Protein AF-A0A6V7UVY9-F1 (afdb_monomer_lite)

Secondary structure (DSSP, 8-state):
--HHHHHHHHHHHHHHHHHHHTT-B-GGGTSB-HHHHHHHHHHHHHHH--SSPPPHHHHHHHHHHHHHHS-TTS-B------HHHHHHHHT-TT-TTHHHHHHHHHHS--HHHHHHHHHHHTTGGG--S--HHHHHHHHHHS-S--BEE-SSS-EETTTT--HHHHHHHHHHHHHHHHHHHHHHHHHHHHHHHHHH--

Foldseek 3Di:
DPPVVVLLVVLLVVVQVLCVVLVQEDLVQLGDYSQLSSLLSLLLCVVVPDVDDDDSLVSLLSSLVDVLPDPQLDARDNDPDPVVVVVVQVPDPPDPCPVVVVVLVVQADDQVVQLVVQCVVLVLVVDPDDDPVSVVSNLFSHRGHQYWGDDRHIDRSSSSHGPVSVVSVSVSSVVSNVVSVVVVVVVVVVVVVVVVVD

InterPro domains:
  IPR007012 Poly(A) polymerase, central domain [PF04928] (8-100)

Organism: Meloidogyne enterolobii (NCBI:txid390850)

Radius of gyration: 21.04 Å; chains: 1; bounding box: 68×33×56 Å

pLDDT: mean 84.45, std 14.17, range [44.47, 98.38]

Sequence (198 aa):
MDENLDIFRTLLFVLKIWAKKHFIYSGQFGFFNGTNLAVLACKTILLNNTNKKLSIVHLLEQFFIKFTKWNWSNPILLEVIDDQQQLEQINNPLDKNQDFIKIKNSLDWDVNSDYNSRRQLFGLNYYTVYDENIRRLEEHAKLIWPIIAPGIPTQNAGFNINYSTSKILLGEMRNGEYFLIFVNIDEYFLDDYLNHSS

Structure (mmCIF, N/CA/C/O backbone):
data_AF-A0A6V7UVY9-F1
#
_entry.id   AF-A0A6V7UVY9-F1
#
loop_
_atom_site.group_PDB
_atom_site.id
_atom_site.type_symbol
_atom_site.label_atom_id
_atom_site.label_alt_id
_atom_site.label_comp_id
_atom_site.label_asym_id
_atom_site.label_entity_id
_atom_site.label_seq_id
_atom_site.pdbx_PDB_ins_code
_atom_site.Cartn_x
_atom_site.Cartn_y
_atom_site.Cartn_z
_atom_site.occupancy
_atom_site.B_iso_or_equiv
_atom_site.auth_seq_id
_atom_site.auth_comp_id
_atom_site.auth_asym_id
_atom_site.auth_atom_id
_atom_site.pdbx_PDB_model_num
ATOM 1 N N . MET A 1 1 ? -4.499 -8.957 26.138 1.00 51.06 1 MET A N 1
ATOM 2 C CA . MET A 1 1 ? -4.017 -8.951 24.740 1.00 51.06 1 MET A CA 1
ATOM 3 C C . MET A 1 1 ? -3.608 -7.509 24.458 1.00 51.06 1 MET A C 1
ATOM 5 O O . MET A 1 1 ? -4.214 -6.629 25.055 1.00 51.06 1 MET A O 1
ATOM 9 N N . ASP A 1 2 ? -2.510 -7.270 23.743 1.00 78.56 2 ASP A N 1
ATOM 10 C CA . ASP A 1 2 ? -1.958 -5.919 23.545 1.00 78.56 2 ASP A CA 1
ATOM 11 C C . ASP A 1 2 ? -2.950 -5.050 22.746 1.00 78.56 2 ASP A C 1
ATOM 13 O O . ASP A 1 2 ? -3.308 -5.412 21.624 1.00 78.56 2 ASP A O 1
ATOM 17 N N . GLU A 1 3 ? -3.426 -3.942 23.324 1.00 80.00 3 GLU A N 1
ATOM 18 C CA . GLU A 1 3 ? -4.478 -3.082 22.748 1.00 80.00 3 GLU A CA 1
ATOM 19 C C . GLU A 1 3 ? -4.106 -2.602 21.334 1.00 80.00 3 GLU A C 1
ATOM 21 O O . GLU A 1 3 ? -4.943 -2.588 20.430 1.00 80.00 3 GLU A O 1
ATOM 26 N N . ASN A 1 4 ? -2.822 -2.319 21.098 1.00 82.94 4 ASN A N 1
ATOM 27 C CA . ASN A 1 4 ? -2.317 -1.890 19.793 1.00 82.94 4 ASN A CA 1
ATOM 28 C C . ASN A 1 4 ? -2.393 -2.997 18.737 1.00 82.94 4 ASN A C 1
ATOM 30 O O . ASN A 1 4 ? -2.677 -2.738 17.563 1.00 82.94 4 ASN A O 1
ATOM 34 N N . LEU A 1 5 ? -2.165 -4.246 19.147 1.00 88.69 5 LEU A N 1
ATOM 35 C CA . LEU A 1 5 ? -2.254 -5.397 18.256 1.00 88.69 5 LEU A CA 1
ATOM 36 C C . LEU A 1 5 ? -3.704 -5.648 17.829 1.00 88.69 5 LEU A C 1
ATOM 38 O O . LEU A 1 5 ? -3.955 -5.984 16.669 1.00 88.69 5 LEU A O 1
ATOM 42 N N . ASP A 1 6 ? -4.655 -5.460 18.741 1.00 91.81 6 ASP A N 1
ATOM 43 C CA . ASP A 1 6 ? -6.079 -5.619 18.450 1.00 91.81 6 ASP A CA 1
ATOM 44 C C . ASP A 1 6 ? -6.602 -4.488 17.552 1.00 91.81 6 ASP A C 1
ATOM 46 O O . ASP A 1 6 ? -7.346 -4.754 16.601 1.00 91.81 6 ASP A O 1
ATOM 50 N N . ILE A 1 7 ? -6.128 -3.253 17.757 1.00 93.00 7 ILE A N 1
ATOM 51 C CA . ILE A 1 7 ? -6.380 -2.121 16.851 1.00 93.00 7 ILE A CA 1
ATOM 52 C C . ILE A 1 7 ? -5.855 -2.430 15.445 1.00 93.00 7 ILE A C 1
ATOM 54 O O . ILE A 1 7 ? -6.602 -2.317 14.470 1.00 93.00 7 ILE A O 1
ATOM 58 N N . PHE A 1 8 ? -4.602 -2.881 15.326 1.00 94.38 8 PHE A N 1
ATOM 59 C CA . PHE A 1 8 ? -4.012 -3.240 14.036 1.00 94.38 8 PHE A CA 1
ATOM 60 C C . PHE A 1 8 ? -4.792 -4.348 13.325 1.00 94.38 8 PHE A C 1
ATOM 62 O O . PHE A 1 8 ? -5.121 -4.217 12.144 1.00 94.38 8 PHE A O 1
ATOM 69 N N . ARG A 1 9 ? -5.125 -5.432 14.035 1.00 96.06 9 ARG A N 1
ATOM 70 C CA . ARG A 1 9 ? -5.896 -6.553 13.477 1.00 96.06 9 ARG A CA 1
ATOM 71 C C . ARG A 1 9 ? -7.262 -6.104 12.982 1.00 96.06 9 ARG A C 1
ATOM 73 O O . ARG A 1 9 ? -7.660 -6.496 11.885 1.00 96.06 9 ARG A O 1
ATOM 80 N N . THR A 1 10 ? -7.947 -5.276 13.764 1.00 96.56 10 THR A N 1
ATOM 81 C CA . THR A 1 10 ? -9.276 -4.766 13.422 1.00 96.56 10 THR A CA 1
ATOM 82 C C . THR A 1 10 ? -9.207 -3.847 12.206 1.00 96.56 10 THR A C 1
ATOM 84 O O . THR A 1 10 ? -9.940 -4.062 11.242 1.00 96.56 10 THR A O 1
ATOM 87 N N . LEU A 1 11 ? -8.269 -2.894 12.184 1.00 96.81 11 LEU A N 1
ATOM 88 C CA . LEU A 1 11 ? -8.058 -2.005 11.040 1.00 96.81 11 LEU A CA 1
ATOM 89 C C . LEU A 1 11 ? -7.734 -2.798 9.766 1.00 96.81 11 LEU A C 1
ATOM 91 O O . LEU A 1 11 ? -8.378 -2.613 8.733 1.00 96.81 11 LEU A O 1
ATOM 95 N N . LEU A 1 12 ? -6.782 -3.733 9.839 1.00 98.25 12 LEU A N 1
ATOM 96 C CA . LEU A 1 12 ? -6.400 -4.576 8.706 1.00 98.25 12 LEU A CA 1
ATOM 97 C C . LEU A 1 12 ? -7.570 -5.434 8.208 1.00 98.25 12 LEU A C 1
ATOM 99 O O . LEU A 1 12 ? -7.719 -5.642 7.002 1.00 98.25 12 LEU A O 1
ATOM 103 N N . PHE A 1 13 ? -8.395 -5.953 9.116 1.00 98.25 13 PHE A N 1
ATOM 104 C CA . PHE A 1 13 ? -9.579 -6.728 8.765 1.00 98.25 13 PHE A CA 1
ATOM 105 C C . PHE A 1 13 ? -10.607 -5.881 8.007 1.00 98.25 13 PHE A C 1
ATOM 107 O O . PHE A 1 13 ? -11.056 -6.297 6.936 1.00 98.25 13 PHE A O 1
ATOM 114 N N . VAL A 1 14 ? -10.918 -4.678 8.500 1.00 97.81 14 VAL A N 1
ATOM 115 C CA . VAL A 1 14 ? -11.854 -3.762 7.830 1.00 97.81 14 VAL A CA 1
ATOM 116 C C . VAL A 1 14 ? -11.328 -3.352 6.453 1.00 97.81 14 VAL A C 1
ATOM 118 O O . VAL A 1 14 ? -12.059 -3.460 5.469 1.00 97.81 14 VAL A O 1
ATOM 121 N N . LEU 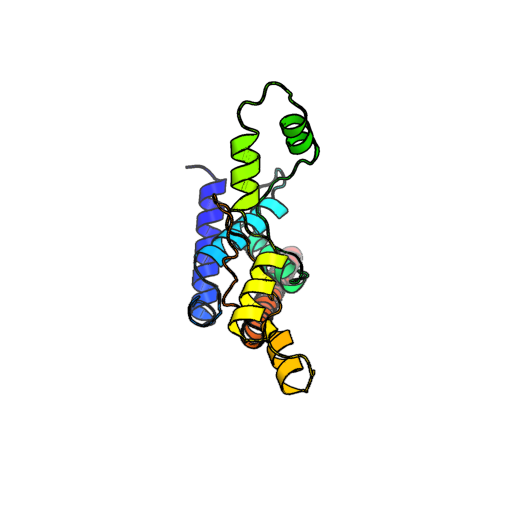A 1 15 ? -10.043 -2.997 6.340 1.00 98.38 15 LEU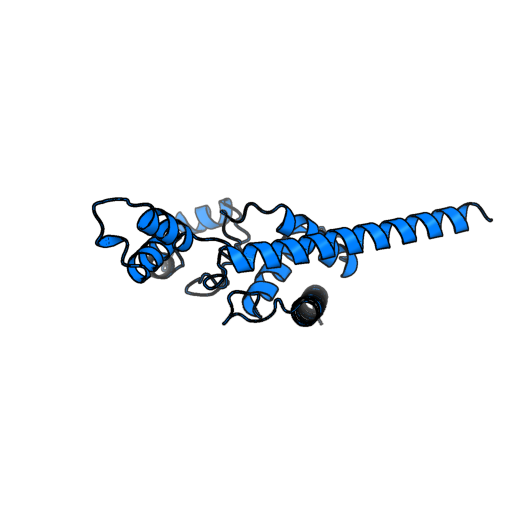 A N 1
ATOM 122 C CA . LEU A 1 15 ? -9.415 -2.665 5.055 1.00 98.38 15 LEU A CA 1
ATOM 123 C C . LEU A 1 15 ? -9.465 -3.834 4.061 1.00 98.38 15 LEU A C 1
ATOM 125 O O . LEU A 1 15 ? -9.708 -3.629 2.873 1.00 98.38 15 LEU A O 1
ATOM 129 N N . LYS A 1 16 ? -9.277 -5.076 4.524 1.00 98.38 16 LYS A N 1
ATOM 130 C CA . LYS A 1 16 ? -9.416 -6.270 3.673 1.00 98.38 16 LYS A CA 1
ATOM 131 C C . LYS A 1 16 ? -10.848 -6.464 3.182 1.00 98.38 16 LYS A C 1
ATOM 133 O O . LYS A 1 16 ? -11.032 -6.848 2.028 1.00 98.38 16 LYS A O 1
ATOM 138 N N . ILE A 1 17 ? -11.851 -6.239 4.034 1.00 98.25 17 ILE A N 1
ATOM 139 C CA . ILE A 1 17 ? -13.262 -6.314 3.630 1.00 98.25 17 ILE A CA 1
ATOM 140 C C . ILE A 1 17 ? -13.560 -5.245 2.584 1.00 98.25 17 ILE A C 1
ATOM 142 O O . ILE A 1 17 ? -14.079 -5.585 1.521 1.00 98.25 17 ILE A O 1
ATOM 146 N N . TRP A 1 18 ? -13.188 -3.994 2.860 1.00 97.81 18 TRP A N 1
ATOM 147 C CA . TRP A 1 18 ? -13.338 -2.878 1.931 1.00 97.81 18 TRP A CA 1
ATOM 148 C C . TRP A 1 18 ? -12.698 -3.205 0.576 1.00 97.81 18 TRP A C 1
ATOM 150 O O . TRP A 1 18 ? -13.392 -3.262 -0.436 1.00 97.81 18 TRP A O 1
ATOM 160 N N . ALA A 1 19 ? -11.417 -3.578 0.548 1.00 98.38 19 ALA A N 1
ATOM 161 C CA . ALA A 1 19 ? -10.723 -3.858 -0.706 1.00 98.38 19 ALA A CA 1
ATOM 162 C C . ALA A 1 19 ? -11.377 -4.999 -1.511 1.00 98.38 19 ALA A C 1
ATOM 164 O O . ALA A 1 19 ? -11.455 -4.936 -2.738 1.00 98.38 19 ALA A O 1
ATOM 165 N N . LYS A 1 20 ? -11.884 -6.040 -0.835 1.00 98.31 20 LYS A N 1
ATOM 166 C CA . LYS A 1 20 ? -12.609 -7.141 -1.490 1.00 98.31 20 LYS A CA 1
ATOM 167 C C . LYS A 1 20 ? -13.962 -6.702 -2.048 1.00 98.31 20 LYS A C 1
ATOM 169 O O . LYS A 1 20 ? -14.306 -7.103 -3.155 1.00 98.31 20 LYS A O 1
ATOM 174 N N . LYS A 1 21 ? -14.731 -5.906 -1.299 1.00 98.00 21 LYS A N 1
ATOM 175 C CA . LYS A 1 21 ? -16.056 -5.417 -1.719 1.00 98.00 21 LYS A CA 1
ATOM 176 C C . LYS A 1 21 ? -15.980 -4.437 -2.887 1.00 98.00 21 LYS A C 1
ATOM 178 O O . LYS A 1 21 ? -16.901 -4.402 -3.691 1.00 98.00 21 LYS A O 1
ATOM 183 N N . HIS A 1 22 ? -14.868 -3.720 -2.999 1.00 97.50 22 HIS A N 1
ATOM 184 C CA . HIS A 1 22 ? -14.590 -2.778 -4.078 1.00 97.50 22 HIS A CA 1
ATOM 185 C C . HIS A 1 22 ? -13.783 -3.405 -5.233 1.00 97.50 22 HIS A C 1
ATOM 187 O O . HIS A 1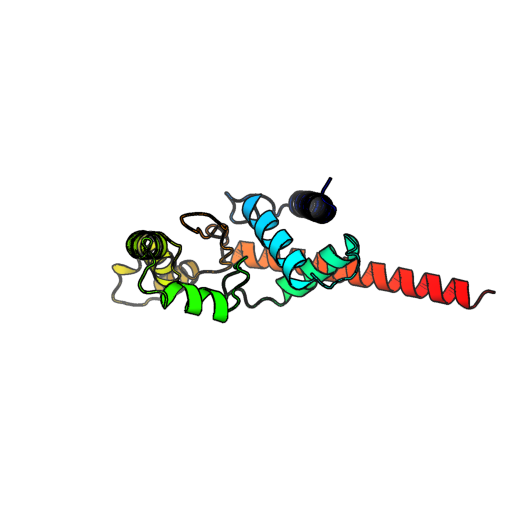 22 ? -13.317 -2.697 -6.115 1.00 97.50 22 HIS A O 1
ATOM 193 N N . PHE A 1 23 ? -13.600 -4.735 -5.244 1.00 97.88 23 PHE A N 1
ATOM 194 C CA . PHE A 1 23 ? -12.887 -5.477 -6.299 1.00 97.88 23 PHE A CA 1
ATOM 195 C C . PHE A 1 23 ? -11.430 -5.041 -6.545 1.00 97.88 23 PHE A C 1
ATOM 197 O O . PHE A 1 23 ? -10.854 -5.321 -7.593 1.00 97.88 23 PHE A O 1
ATOM 204 N N . ILE A 1 24 ? -10.793 -4.438 -5.542 1.00 98.31 24 ILE A N 1
ATOM 205 C CA . ILE A 1 24 ? -9.400 -3.969 -5.573 1.00 98.31 24 ILE A CA 1
ATOM 206 C C . ILE A 1 24 ? -8.489 -4.809 -4.661 1.00 98.31 24 ILE A C 1
ATOM 208 O O . ILE A 1 24 ? -7.508 -4.316 -4.101 1.00 98.31 24 ILE A O 1
ATOM 212 N N . TYR A 1 25 ? -8.804 -6.098 -4.499 1.00 98.19 25 TYR A N 1
ATOM 213 C CA . TYR A 1 25 ? -8.016 -7.051 -3.711 1.00 98.19 25 TYR A CA 1
ATOM 214 C C . TYR A 1 25 ? -7.561 -8.243 -4.566 1.00 98.19 25 TYR A C 1
ATOM 216 O O . TYR A 1 25 ? -8.200 -9.294 -4.586 1.00 98.19 25 TYR A O 1
ATOM 224 N N . SER A 1 26 ? -6.449 -8.074 -5.285 1.00 96.81 26 SER A N 1
ATOM 225 C CA . SER A 1 26 ? -5.728 -9.151 -5.973 1.00 96.81 26 SER A CA 1
ATOM 226 C C . SER A 1 26 ? -4.333 -8.691 -6.405 1.00 96.81 26 SER A C 1
ATOM 228 O O . SER A 1 26 ? -4.184 -7.913 -7.348 1.00 96.81 26 SER A O 1
ATOM 230 N N . GLY A 1 27 ? -3.293 -9.220 -5.754 1.00 94.19 27 GLY A N 1
ATOM 231 C CA . GLY A 1 27 ? -1.903 -8.897 -6.099 1.00 94.19 27 GLY A CA 1
ATOM 232 C C . GLY A 1 27 ? -1.498 -9.354 -7.505 1.00 94.19 27 GLY A C 1
ATOM 233 O O . GLY A 1 27 ? -0.680 -8.698 -8.142 1.00 94.19 27 GLY A O 1
ATOM 234 N N . GLN A 1 28 ? -2.094 -10.437 -8.017 1.00 94.62 28 GLN A N 1
ATOM 235 C CA . GLN A 1 28 ? -1.829 -10.937 -9.372 1.00 94.62 28 GLN A CA 1
ATOM 236 C C . GLN A 1 28 ? -2.309 -9.958 -10.451 1.00 94.62 28 GLN A C 1
ATOM 238 O O . GLN A 1 28 ? -1.679 -9.842 -11.495 1.00 94.62 28 GLN A O 1
ATOM 243 N N . PHE A 1 29 ? -3.396 -9.229 -10.188 1.00 95.00 29 PHE A N 1
ATOM 244 C CA . PHE A 1 29 ? -3.966 -8.255 -11.124 1.00 95.00 29 PHE A CA 1
ATOM 245 C C . PHE A 1 29 ? -3.487 -6.821 -10.867 1.00 95.00 29 PHE A C 1
ATOM 247 O O . PHE A 1 29 ? -4.065 -5.884 -11.405 1.00 95.00 29 PHE A O 1
ATOM 254 N N . GLY A 1 30 ? -2.448 -6.631 -10.048 1.00 94.94 30 GLY A N 1
ATOM 255 C CA . GLY A 1 30 ? -1.892 -5.307 -9.768 1.00 94.94 30 GLY A CA 1
ATOM 256 C C . GLY A 1 30 ? -2.724 -4.451 -8.815 1.00 94.94 30 GLY A C 1
ATOM 257 O O . GLY A 1 30 ? -2.615 -3.227 -8.848 1.00 94.94 30 GLY A O 1
ATOM 258 N N . PHE A 1 31 ? -3.543 -5.077 -7.969 1.00 98.00 31 PHE A N 1
ATOM 259 C CA . PHE A 1 31 ? -4.284 -4.419 -6.893 1.00 98.00 31 PHE A CA 1
ATOM 260 C C . PHE A 1 31 ? -3.676 -4.721 -5.515 1.00 98.00 31 PHE A C 1
ATOM 262 O O . PHE A 1 31 ? -2.611 -5.335 -5.401 1.00 98.00 31 PHE A O 1
ATOM 269 N N . PHE A 1 32 ? -4.343 -4.291 -4.440 1.00 98.06 32 PHE A N 1
ATOM 270 C CA . PHE A 1 32 ? -3.881 -4.587 -3.091 1.00 98.06 32 PHE A CA 1
ATOM 271 C C . PHE A 1 32 ? -3.845 -6.092 -2.806 1.00 98.06 32 PHE A C 1
ATOM 273 O O . PHE A 1 32 ? -4.669 -6.875 -3.279 1.00 98.06 32 PHE A O 1
ATOM 280 N N . ASN A 1 33 ? -2.880 -6.485 -1.981 1.00 96.81 33 ASN A N 1
ATOM 281 C CA . ASN A 1 33 ? -2.761 -7.814 -1.399 1.00 96.81 33 ASN A CA 1
ATOM 282 C C . ASN A 1 33 ? -2.663 -7.693 0.136 1.00 96.81 33 ASN A C 1
ATOM 284 O O . ASN A 1 33 ? -2.718 -6.593 0.694 1.00 96.81 33 ASN A O 1
ATOM 288 N N . GLY A 1 34 ? -2.529 -8.827 0.827 1.00 97.00 34 GLY A N 1
ATOM 289 C CA . GLY A 1 34 ? -2.450 -8.851 2.289 1.00 97.00 34 GLY A CA 1
ATOM 290 C C . GLY A 1 34 ? -1.273 -8.050 2.854 1.00 97.00 34 GLY A C 1
ATOM 291 O O . GLY A 1 34 ? -1.459 -7.344 3.842 1.00 97.00 34 GLY A O 1
ATOM 292 N N . THR A 1 35 ? -0.105 -8.124 2.214 1.00 96.62 35 THR A N 1
ATOM 293 C CA . THR A 1 35 ? 1.112 -7.409 2.621 1.00 96.62 35 THR A CA 1
ATOM 294 C C . THR A 1 35 ? 0.964 -5.905 2.417 1.00 96.62 35 THR A C 1
ATOM 296 O O . THR A 1 35 ? 1.255 -5.145 3.335 1.00 96.62 35 THR A O 1
ATOM 299 N N . ASN A 1 36 ? 0.424 -5.471 1.273 1.00 97.69 36 ASN A N 1
ATOM 300 C CA . ASN A 1 36 ? 0.193 -4.055 0.980 1.00 97.69 36 ASN A CA 1
ATOM 301 C C . ASN A 1 36 ? -0.701 -3.425 2.050 1.00 97.69 36 ASN A C 1
ATOM 303 O O . ASN A 1 36 ? -0.325 -2.430 2.659 1.00 97.69 36 ASN A O 1
ATOM 307 N N . LEU A 1 37 ? -1.859 -4.036 2.330 1.00 98.25 37 LEU A N 1
ATOM 308 C CA . LEU A 1 37 ? -2.779 -3.513 3.341 1.00 98.25 37 LEU A CA 1
ATOM 309 C C . LEU A 1 37 ? -2.188 -3.563 4.753 1.00 98.25 37 LEU A C 1
ATOM 311 O O . LEU A 1 37 ? -2.451 -2.659 5.535 1.00 98.25 37 LEU A O 1
ATOM 315 N N . ALA A 1 38 ? -1.386 -4.580 5.083 1.00 97.44 38 ALA A N 1
ATOM 316 C CA . ALA A 1 38 ? -0.719 -4.661 6.381 1.00 97.44 38 ALA A CA 1
ATOM 317 C C . ALA A 1 38 ? 0.298 -3.527 6.568 1.00 97.44 38 ALA A C 1
ATOM 319 O O . ALA A 1 38 ? 0.283 -2.863 7.601 1.00 97.44 38 ALA A O 1
ATOM 320 N N . VAL A 1 39 ? 1.130 -3.260 5.557 1.00 97.19 39 VAL A N 1
ATOM 321 C CA . VAL A 1 39 ? 2.097 -2.156 5.592 1.00 97.19 39 VAL A CA 1
ATOM 322 C C . VAL A 1 39 ? 1.380 -0.813 5.687 1.00 97.19 39 VAL A C 1
ATOM 324 O O . VAL A 1 39 ? 1.701 -0.003 6.552 1.00 97.19 39 VAL A O 1
ATOM 327 N N . LEU A 1 40 ? 0.363 -0.580 4.858 1.00 97.69 40 LEU A N 1
ATOM 328 C CA . LEU A 1 40 ? -0.389 0.672 4.898 1.00 97.69 40 LEU A CA 1
ATOM 329 C C . LEU A 1 40 ? -1.107 0.866 6.244 1.00 97.69 40 LEU A C 1
ATOM 331 O O . LEU A 1 40 ? -1.018 1.946 6.818 1.00 97.69 40 LEU A O 1
ATOM 335 N N . ALA A 1 41 ? -1.733 -0.182 6.793 1.00 96.88 41 ALA A N 1
ATOM 336 C CA . ALA A 1 41 ? -2.376 -0.141 8.107 1.00 96.88 41 ALA A CA 1
ATOM 337 C C . ALA A 1 41 ? -1.376 0.170 9.232 1.00 96.88 41 ALA A C 1
ATOM 339 O O . ALA A 1 41 ? -1.639 1.042 10.060 1.00 96.88 41 ALA A O 1
ATOM 340 N N . CYS A 1 42 ? -0.209 -0.486 9.240 1.00 95.06 42 CYS A N 1
ATOM 341 C CA . CYS A 1 42 ? 0.866 -0.171 10.182 1.00 95.06 42 CYS A CA 1
ATOM 342 C C . CYS A 1 42 ? 1.295 1.292 10.058 1.00 95.06 42 CYS A C 1
ATOM 344 O O . CYS A 1 42 ? 1.381 1.989 11.065 1.00 95.06 42 CYS A O 1
ATOM 346 N N . LYS A 1 43 ? 1.527 1.785 8.833 1.00 94.62 43 LYS A N 1
ATOM 347 C CA . LYS A 1 43 ? 1.948 3.173 8.619 1.00 94.62 43 LYS A CA 1
ATOM 348 C C . LYS A 1 43 ? 0.897 4.162 9.115 1.00 94.62 43 LYS A C 1
ATOM 350 O O . LYS A 1 43 ? 1.262 5.147 9.747 1.00 94.62 43 LYS A O 1
ATOM 355 N N . THR A 1 44 ? -0.387 3.893 8.881 1.00 95.19 44 THR A N 1
ATOM 356 C CA . THR A 1 44 ? -1.485 4.707 9.416 1.00 95.19 44 THR A CA 1
ATOM 357 C C . THR A 1 44 ? -1.448 4.767 10.938 1.00 95.19 44 THR A C 1
ATOM 359 O O . THR A 1 44 ? -1.553 5.857 11.491 1.00 95.19 44 THR A O 1
ATOM 362 N N . ILE A 1 45 ? -1.258 3.635 11.620 1.00 93.19 45 ILE A N 1
ATOM 363 C CA . ILE A 1 45 ? -1.173 3.604 13.087 1.00 93.19 45 ILE A CA 1
ATOM 364 C C . ILE A 1 45 ? 0.050 4.384 13.573 1.00 93.19 45 ILE A C 1
ATOM 366 O O . ILE A 1 45 ? -0.089 5.233 14.446 1.00 93.19 45 ILE A O 1
ATOM 370 N N . LEU A 1 46 ? 1.224 4.164 12.972 1.00 91.12 46 LEU A N 1
ATOM 371 C CA . LEU A 1 46 ? 2.459 4.866 13.340 1.00 91.12 46 LEU A CA 1
ATOM 372 C C . LEU A 1 46 ? 2.331 6.388 13.193 1.00 91.12 46 LEU A C 1
ATOM 374 O O . LEU A 1 46 ? 2.790 7.126 14.057 1.00 91.12 46 LEU A O 1
ATOM 378 N N . LEU A 1 47 ? 1.682 6.863 12.125 1.00 89.81 47 LEU A N 1
ATOM 379 C CA . LEU A 1 47 ? 1.469 8.294 11.884 1.00 89.81 47 LEU A CA 1
ATOM 380 C C . LEU A 1 47 ? 0.469 8.936 12.852 1.00 89.81 47 LEU A C 1
ATOM 382 O O . LEU A 1 47 ? 0.517 10.147 13.045 1.00 89.81 47 LEU A O 1
ATOM 386 N N . ASN A 1 48 ? -0.431 8.143 13.432 1.00 88.25 48 ASN A N 1
ATOM 387 C CA . ASN A 1 48 ? -1.459 8.617 14.357 1.00 88.25 48 ASN A CA 1
ATOM 388 C C . ASN A 1 48 ? -1.160 8.249 15.810 1.00 88.25 48 ASN A C 1
ATOM 390 O O . ASN A 1 48 ? -1.989 8.514 16.677 1.00 88.25 48 ASN A O 1
ATOM 394 N N . ASN A 1 49 ? 0.007 7.664 16.092 1.00 81.25 49 ASN A N 1
ATOM 395 C CA . ASN A 1 49 ? 0.407 7.281 17.436 1.00 81.25 49 ASN A CA 1
ATOM 396 C C . ASN A 1 49 ? 0.655 8.535 18.287 1.00 81.25 49 ASN A C 1
ATOM 398 O O . ASN A 1 49 ? 1.761 9.058 18.397 1.00 81.25 49 ASN A O 1
ATOM 402 N N . THR A 1 50 ? -0.427 9.047 18.850 1.00 71.88 50 THR A N 1
ATOM 403 C CA . THR A 1 50 ? -0.448 10.061 19.894 1.00 71.88 50 THR A CA 1
ATOM 404 C C . THR A 1 50 ? -0.818 9.327 21.180 1.00 71.88 50 THR A C 1
ATOM 406 O O . THR A 1 50 ? -1.503 8.314 21.106 1.00 71.88 50 THR A O 1
ATOM 409 N N . ASN A 1 51 ? -0.413 9.802 22.362 1.00 63.06 51 ASN A N 1
ATOM 410 C CA . ASN A 1 51 ? -0.729 9.175 23.667 1.00 63.06 51 ASN A CA 1
ATOM 411 C C . ASN A 1 51 ? -2.248 9.123 24.007 1.00 63.06 51 ASN A C 1
ATOM 413 O O . ASN A 1 51 ? -2.634 9.065 25.173 1.00 63.06 51 ASN A O 1
ATOM 417 N N . LYS A 1 52 ? -3.124 9.216 23.003 1.00 73.69 52 LYS A N 1
ATOM 418 C CA . LYS A 1 52 ? -4.579 9.171 23.054 1.00 73.69 52 LYS A CA 1
ATOM 419 C C . LYS A 1 52 ? -5.073 7.836 22.502 1.00 73.69 52 LYS A C 1
ATOM 421 O O . LYS A 1 52 ? -4.455 7.231 21.631 1.00 73.69 52 LYS A O 1
ATOM 426 N N . LYS A 1 53 ? -6.244 7.410 22.972 1.00 75.44 53 LYS A N 1
ATOM 427 C CA . LYS A 1 53 ? -6.906 6.203 22.473 1.00 75.44 53 LYS A CA 1
ATOM 428 C C . LYS A 1 53 ? -7.299 6.372 21.001 1.00 75.44 53 LYS A C 1
ATOM 430 O O . LYS A 1 53 ? -7.980 7.334 20.651 1.00 75.44 53 LYS A O 1
ATOM 435 N N . LEU A 1 54 ? -6.898 5.422 20.158 1.00 80.94 54 LEU A N 1
ATOM 436 C CA . LEU A 1 54 ? -7.211 5.418 18.729 1.00 80.94 54 LEU A CA 1
ATOM 437 C C . LEU A 1 54 ? -8.536 4.698 18.459 1.00 80.94 54 LEU A C 1
ATOM 439 O O . LEU A 1 54 ? -8.724 3.551 18.858 1.00 80.94 54 LEU A O 1
ATOM 443 N N . SER A 1 55 ? -9.449 5.364 17.749 1.00 89.38 55 SER A N 1
ATOM 444 C CA . SER A 1 55 ? -10.662 4.741 17.205 1.00 89.38 55 SER A CA 1
ATOM 445 C C . SER A 1 55 ? -10.381 4.134 15.829 1.00 89.38 55 SER A C 1
ATOM 447 O O . SER A 1 55 ? -9.642 4.708 15.028 1.00 89.38 55 SER A O 1
ATOM 449 N N . ILE A 1 56 ? -11.014 2.999 15.519 1.00 91.88 56 ILE A N 1
ATOM 450 C CA . ILE A 1 56 ? -10.925 2.362 14.196 1.00 91.88 56 ILE A CA 1
ATOM 451 C C . ILE A 1 56 ? -11.486 3.272 13.100 1.00 91.88 56 ILE A C 1
ATOM 453 O O . ILE A 1 56 ? -10.902 3.342 12.022 1.00 91.88 56 ILE A O 1
ATOM 457 N N . VAL A 1 57 ? -12.573 3.998 13.380 1.00 91.06 57 VAL A N 1
ATOM 458 C CA . VAL A 1 57 ? -13.186 4.935 12.422 1.00 91.06 57 VAL A CA 1
ATOM 459 C C . VAL A 1 57 ? -12.207 6.056 12.082 1.00 91.06 57 VAL A C 1
ATOM 461 O O . VAL A 1 57 ? -11.942 6.310 10.910 1.00 91.06 57 VAL A O 1
ATOM 464 N N . HIS A 1 58 ? -11.577 6.640 13.105 1.00 90.38 58 HIS A N 1
ATOM 465 C CA . HIS A 1 58 ? -10.548 7.659 12.919 1.00 90.38 58 HIS A CA 1
ATOM 466 C C . HIS A 1 58 ? -9.345 7.121 12.129 1.00 90.38 58 HIS A C 1
ATOM 468 O O . HIS A 1 58 ? -8.873 7.767 11.203 1.00 90.38 58 HIS A O 1
ATOM 474 N N . LEU A 1 59 ? -8.862 5.912 12.428 1.00 93.94 59 LEU A N 1
ATOM 475 C CA . LEU A 1 59 ? -7.756 5.318 11.670 1.00 93.94 59 LEU A CA 1
ATOM 476 C C . LEU A 1 59 ? -8.119 5.052 10.202 1.00 93.94 59 LEU A C 1
ATOM 478 O O . LEU A 1 59 ? -7.273 5.241 9.332 1.00 93.94 59 LEU A O 1
ATOM 482 N N . LEU A 1 60 ? -9.354 4.644 9.904 1.00 95.38 60 LEU A N 1
ATOM 483 C CA . LEU A 1 60 ? -9.829 4.493 8.524 1.00 95.38 60 LEU A CA 1
ATOM 484 C C . LEU A 1 60 ? -9.895 5.840 7.798 1.00 95.38 60 LEU A C 1
ATOM 486 O O . LEU A 1 60 ? -9.444 5.941 6.660 1.00 95.38 60 LEU A O 1
ATOM 490 N N . GLU A 1 61 ? -10.387 6.881 8.465 1.00 93.19 61 GLU A N 1
ATOM 491 C CA . GLU A 1 61 ? -10.399 8.244 7.930 1.00 93.19 61 GLU A CA 1
ATOM 492 C C . GLU A 1 61 ? -8.975 8.713 7.604 1.00 93.19 61 GLU A C 1
ATOM 494 O O . GLU A 1 61 ? -8.682 9.110 6.473 1.00 93.19 61 GLU A O 1
ATOM 499 N N . GLN A 1 62 ? -8.053 8.573 8.559 1.00 93.75 62 GLN A N 1
ATOM 500 C CA . GLN A 1 62 ? -6.654 8.950 8.375 1.00 93.75 62 GLN A CA 1
ATOM 501 C C . GLN A 1 62 ? -5.961 8.106 7.302 1.00 93.75 62 GLN A C 1
ATOM 503 O O . GLN A 1 62 ? -5.124 8.629 6.567 1.00 93.75 62 GLN A O 1
ATOM 508 N N . PHE A 1 63 ? -6.311 6.823 7.165 1.00 96.69 63 PHE A N 1
ATOM 509 C CA . PHE A 1 63 ? -5.840 5.979 6.068 1.00 96.69 63 PHE A CA 1
ATOM 510 C C . PHE A 1 63 ? -6.210 6.592 4.714 1.00 96.69 63 PHE A C 1
ATOM 512 O O . PHE A 1 63 ? -5.319 6.821 3.893 1.00 96.69 63 PHE A O 1
ATOM 519 N N . PHE A 1 64 ? -7.490 6.902 4.484 1.00 96.94 64 PHE A N 1
ATOM 520 C CA . PHE A 1 64 ? -7.926 7.434 3.195 1.00 96.94 64 PHE A CA 1
ATOM 521 C C . PHE A 1 64 ? -7.329 8.814 2.930 1.00 96.94 64 PHE A C 1
ATOM 523 O O . PHE A 1 64 ? -6.664 8.983 1.911 1.00 96.94 64 PHE A O 1
ATOM 530 N N . ILE A 1 65 ? -7.440 9.752 3.877 1.00 94.31 65 ILE A N 1
ATOM 531 C CA . ILE A 1 65 ? -6.883 11.109 3.744 1.00 94.31 65 ILE A CA 1
ATOM 532 C C . ILE A 1 65 ? -5.383 11.070 3.436 1.00 94.31 65 ILE A C 1
ATOM 534 O O . ILE A 1 65 ? -4.888 11.819 2.587 1.00 94.31 65 ILE A O 1
ATOM 538 N N . LYS A 1 66 ? -4.626 10.218 4.141 1.00 95.19 66 LYS A N 1
ATOM 539 C CA . LYS A 1 66 ? -3.174 10.163 3.971 1.00 95.19 66 LYS A CA 1
ATOM 540 C C . LYS A 1 66 ? -2.799 9.605 2.607 1.00 95.19 66 LYS A C 1
ATOM 542 O O . LYS A 1 66 ? -1.936 10.179 1.948 1.00 95.19 66 LYS A O 1
ATOM 547 N N . PHE A 1 67 ? -3.421 8.506 2.188 1.00 96.75 67 PHE A N 1
ATOM 548 C CA . PHE A 1 67 ? -3.021 7.776 0.986 1.00 96.75 67 PHE A CA 1
ATOM 549 C C . PHE A 1 67 ? -3.641 8.320 -0.310 1.00 96.75 67 PHE A C 1
ATOM 551 O O . PHE A 1 67 ? -3.065 8.120 -1.381 1.00 96.75 67 PHE A O 1
ATOM 558 N N . THR A 1 68 ? -4.721 9.107 -0.247 1.00 96.56 68 THR A N 1
ATOM 559 C CA . THR A 1 68 ? -5.189 9.900 -1.401 1.00 96.56 68 THR A CA 1
ATOM 560 C C . THR A 1 68 ? -4.267 11.081 -1.709 1.00 96.56 68 THR A C 1
ATOM 562 O O . THR A 1 68 ? -4.119 11.448 -2.878 1.00 96.56 68 THR A O 1
ATOM 565 N N . LYS A 1 69 ? -3.627 11.655 -0.680 1.00 95.06 69 LYS A N 1
ATOM 566 C CA . LYS A 1 69 ? -2.719 12.816 -0.776 1.00 95.06 69 LYS A CA 1
ATOM 567 C C . LYS A 1 69 ? -1.235 12.437 -0.810 1.00 95.06 69 LYS A C 1
ATOM 569 O O . LYS A 1 69 ? -0.388 13.310 -0.991 1.00 95.06 69 LYS A O 1
ATOM 574 N N . TRP A 1 70 ? -0.901 11.160 -0.621 1.00 95.31 70 TRP A N 1
ATOM 575 C CA . TRP A 1 70 ? 0.482 10.688 -0.620 1.00 95.31 70 TRP A CA 1
ATOM 576 C C . TRP A 1 70 ? 1.138 10.904 -1.989 1.00 95.31 70 TRP A C 1
ATOM 578 O O . TRP A 1 70 ? 0.561 10.581 -3.029 1.00 95.31 70 TRP A O 1
ATOM 588 N N . ASN A 1 71 ? 2.370 11.420 -1.994 1.00 92.62 71 ASN A N 1
ATOM 589 C CA . ASN A 1 71 ? 3.184 11.439 -3.204 1.00 92.62 71 ASN A CA 1
ATOM 590 C C . ASN A 1 71 ? 3.726 10.028 -3.446 1.00 92.62 71 ASN A C 1
ATOM 592 O O . ASN A 1 71 ? 4.752 9.655 -2.886 1.00 92.62 71 ASN A O 1
ATOM 596 N N . TRP A 1 72 ? 3.024 9.248 -4.265 1.00 91.44 72 TRP A N 1
ATOM 597 C CA . TRP A 1 72 ? 3.338 7.841 -4.526 1.00 91.44 72 TRP A CA 1
ATOM 598 C C . TRP A 1 72 ? 4.686 7.592 -5.209 1.00 91.44 72 TRP A C 1
ATOM 600 O O . TRP A 1 72 ? 5.164 6.466 -5.174 1.00 91.44 72 TRP A O 1
ATOM 610 N N . SER A 1 73 ? 5.366 8.626 -5.710 1.00 83.62 73 SER A N 1
ATOM 611 C CA . SER A 1 73 ? 6.783 8.517 -6.082 1.00 83.62 73 SER A CA 1
ATOM 612 C C . SER A 1 73 ? 7.693 8.224 -4.878 1.00 83.62 73 SER A C 1
ATOM 614 O O . SER A 1 73 ? 8.788 7.699 -5.057 1.00 83.62 73 SER A O 1
ATOM 616 N N . ASN A 1 74 ? 7.254 8.550 -3.656 1.00 89.75 74 ASN A N 1
ATOM 617 C CA . ASN A 1 74 ? 7.988 8.288 -2.421 1.00 89.75 74 ASN A CA 1
ATOM 618 C C . ASN A 1 74 ? 7.590 6.927 -1.822 1.00 89.75 74 ASN A C 1
ATOM 620 O O . ASN A 1 74 ? 6.391 6.676 -1.630 1.00 89.75 74 ASN A O 1
ATOM 624 N N . PRO A 1 75 ? 8.566 6.073 -1.459 1.00 93.00 75 PRO A N 1
ATOM 625 C CA . PRO A 1 75 ? 8.295 4.761 -0.887 1.00 93.00 75 PRO A CA 1
ATOM 626 C C . PRO A 1 75 ? 7.640 4.854 0.489 1.00 93.00 75 PRO A C 1
ATOM 628 O O . PRO A 1 75 ? 7.970 5.706 1.317 1.00 93.00 75 PRO A O 1
ATOM 631 N N . ILE A 1 76 ? 6.724 3.927 0.754 1.00 94.88 76 ILE A N 1
ATOM 632 C CA . ILE A 1 76 ? 6.143 3.738 2.080 1.00 94.88 76 ILE A CA 1
ATOM 633 C C . ILE A 1 76 ? 7.018 2.757 2.853 1.00 94.88 76 ILE A C 1
ATOM 635 O O . ILE A 1 76 ? 7.040 1.566 2.551 1.00 94.88 76 ILE A O 1
ATOM 639 N N . LEU A 1 77 ? 7.702 3.280 3.868 1.00 91.62 77 LEU A N 1
ATOM 640 C CA . LEU A 1 77 ? 8.554 2.542 4.801 1.00 91.62 77 LEU A CA 1
ATOM 641 C C . LEU A 1 77 ? 7.933 2.557 6.206 1.00 91.62 77 LEU A C 1
ATOM 643 O O . LEU A 1 77 ? 7.357 3.570 6.627 1.00 91.62 77 LEU A O 1
ATOM 647 N N . LEU A 1 78 ? 8.061 1.446 6.938 1.00 88.31 78 LEU A N 1
ATOM 648 C CA . LEU A 1 78 ? 7.599 1.311 8.330 1.00 88.31 78 LEU A CA 1
ATOM 649 C C . LEU A 1 78 ? 8.642 1.706 9.377 1.00 88.31 78 LEU A C 1
ATOM 651 O O . LEU A 1 78 ? 8.368 1.599 10.569 1.00 88.31 78 LEU A O 1
ATOM 655 N N . G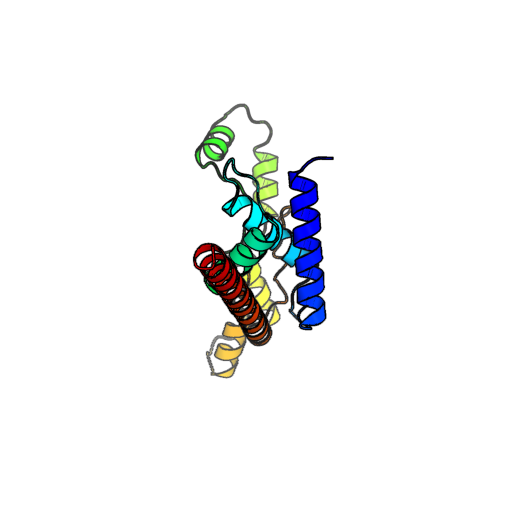LU A 1 79 ? 9.816 2.158 8.951 1.00 73.25 79 GLU A N 1
ATOM 656 C CA . GLU A 1 79 ? 10.885 2.518 9.872 1.00 73.25 79 GLU A CA 1
ATOM 657 C C . GLU A 1 79 ? 10.491 3.707 10.760 1.00 73.25 79 GLU A C 1
ATOM 659 O O . GLU A 1 79 ? 9.954 4.718 10.293 1.00 73.25 79 GLU A O 1
ATOM 664 N N . VAL A 1 80 ? 10.790 3.562 12.051 1.00 54.16 80 VAL A N 1
ATOM 665 C CA . VAL A 1 80 ? 11.009 4.673 12.974 1.00 54.16 80 VAL A CA 1
ATOM 666 C C . VAL A 1 80 ? 12.491 4.995 12.837 1.00 54.16 80 VAL A C 1
ATOM 668 O O . VAL A 1 80 ? 13.316 4.394 13.518 1.00 54.16 80 VAL A O 1
ATOM 671 N N . ILE A 1 81 ? 12.852 5.845 11.882 1.00 45.44 81 ILE A N 1
ATOM 672 C CA . ILE A 1 81 ? 14.215 6.370 11.854 1.00 45.44 81 ILE A CA 1
ATOM 673 C C . ILE A 1 81 ? 14.224 7.523 12.849 1.00 45.44 81 ILE A C 1
ATOM 675 O O . ILE A 1 81 ? 13.716 8.603 12.559 1.00 45.44 81 ILE A O 1
ATOM 679 N N . ASP A 1 82 ? 14.739 7.269 14.047 1.00 47.19 82 ASP A N 1
ATOM 680 C CA . ASP A 1 82 ? 15.400 8.341 14.771 1.00 47.19 82 ASP A CA 1
ATOM 681 C C . ASP A 1 82 ? 16.802 8.411 14.165 1.00 47.19 82 ASP A C 1
ATOM 683 O O . ASP A 1 82 ? 17.613 7.502 14.372 1.00 47.19 82 ASP A O 1
ATOM 687 N N . ASP A 1 83 ? 17.058 9.421 13.327 1.00 48.28 83 ASP A N 1
ATOM 688 C CA . ASP A 1 83 ? 18.330 9.584 12.603 1.00 48.28 83 ASP A CA 1
ATOM 689 C C . ASP A 1 83 ? 19.528 9.488 13.569 1.00 48.28 83 ASP A C 1
ATOM 691 O O . ASP A 1 83 ? 20.611 9.031 13.202 1.00 48.28 83 ASP A O 1
ATOM 695 N N . GLN A 1 84 ? 19.315 9.831 14.845 1.00 47.03 84 GLN A N 1
ATOM 696 C CA . GLN A 1 84 ? 20.304 9.724 15.912 1.00 47.03 84 GLN A CA 1
ATOM 697 C C . GLN A 1 84 ? 20.681 8.272 16.258 1.00 47.03 84 GLN A C 1
ATOM 699 O O . GLN A 1 84 ? 21.864 7.983 16.410 1.00 47.03 84 GLN A O 1
ATOM 704 N N . GLN A 1 85 ? 19.732 7.329 16.297 1.00 52.22 85 GLN A N 1
ATOM 705 C CA . GLN A 1 85 ? 20.015 5.929 16.657 1.00 52.22 85 GLN A CA 1
ATOM 706 C C . GLN A 1 85 ? 20.760 5.169 15.553 1.00 52.22 85 GLN A C 1
ATOM 708 O O . GLN A 1 85 ? 21.618 4.335 15.848 1.00 52.22 85 GLN A O 1
ATOM 713 N N . GLN A 1 86 ? 20.472 5.461 14.278 1.00 53.03 86 GLN A N 1
ATOM 714 C CA . GLN A 1 86 ? 21.237 4.892 13.162 1.00 53.03 86 GLN A CA 1
ATOM 715 C C . GLN A 1 86 ? 22.676 5.428 13.153 1.00 53.03 86 GLN A C 1
ATOM 717 O O . GLN A 1 86 ? 23.618 4.651 12.999 1.00 53.03 86 GLN A O 1
ATOM 722 N N . LEU A 1 87 ? 22.864 6.732 13.381 1.00 53.81 87 LEU A N 1
ATOM 723 C CA . LEU A 1 87 ? 24.192 7.349 13.455 1.00 53.81 87 LEU A CA 1
ATOM 724 C C . LEU A 1 87 ? 25.004 6.860 14.668 1.00 53.81 87 LEU A C 1
ATOM 726 O O . LEU A 1 87 ? 26.215 6.680 14.551 1.00 53.81 87 LEU A O 1
ATOM 730 N N . GLU A 1 88 ? 24.367 6.600 15.810 1.00 55.19 88 GLU A N 1
ATOM 731 C CA . GLU A 1 88 ? 25.021 6.033 16.998 1.00 55.19 88 GLU A CA 1
ATOM 732 C C . GLU A 1 88 ? 25.464 4.573 16.802 1.00 55.19 88 GLU A C 1
ATOM 734 O O . GLU A 1 88 ? 26.547 4.200 17.256 1.00 55.19 88 GLU A O 1
ATOM 739 N N . GLN A 1 89 ? 24.684 3.753 16.085 1.00 56.44 89 GLN A N 1
ATOM 740 C CA . GLN A 1 89 ? 25.067 2.372 15.748 1.00 56.44 89 GLN A CA 1
ATOM 741 C C . GLN A 1 89 ? 26.210 2.324 14.724 1.00 56.44 89 GLN A C 1
ATOM 743 O O . GLN A 1 89 ? 27.171 1.579 14.907 1.00 56.44 89 GLN A O 1
ATOM 748 N N . ILE A 1 90 ? 26.154 3.160 13.680 1.00 54.88 90 ILE A N 1
ATOM 749 C CA . ILE A 1 90 ? 27.181 3.226 12.624 1.00 54.88 90 ILE A CA 1
ATOM 750 C C . ILE A 1 90 ? 28.538 3.688 13.178 1.00 54.88 90 ILE A C 1
ATOM 752 O O . ILE A 1 90 ? 29.583 3.206 12.740 1.00 54.88 90 ILE A O 1
ATOM 756 N N . ASN A 1 91 ? 28.533 4.608 14.146 1.00 56.53 91 ASN A N 1
ATOM 757 C CA . ASN A 1 91 ? 29.749 5.210 14.692 1.00 56.53 91 ASN A CA 1
ATOM 758 C C . ASN A 1 91 ? 30.357 4.439 15.871 1.00 56.53 91 ASN A C 1
ATOM 760 O O . ASN A 1 91 ? 31.313 4.931 16.471 1.00 56.53 91 ASN A O 1
ATOM 764 N N . ASN A 1 92 ? 29.849 3.251 16.216 1.00 58.88 92 ASN A N 1
ATOM 765 C CA . ASN A 1 92 ? 30.412 2.448 17.296 1.00 58.88 92 ASN A CA 1
ATOM 766 C C . ASN A 1 92 ? 31.510 1.497 16.763 1.00 58.88 92 ASN A C 1
ATOM 768 O O . ASN A 1 92 ? 31.203 0.490 16.121 1.00 58.88 92 ASN A O 1
ATOM 772 N N . PRO A 1 93 ? 32.806 1.762 17.026 1.00 55.41 93 PRO A N 1
ATOM 773 C CA . PRO A 1 93 ? 33.919 1.005 16.440 1.00 55.41 93 PRO A CA 1
ATOM 774 C C . PRO A 1 93 ? 34.069 -0.429 16.984 1.00 55.41 93 PRO A C 1
ATOM 776 O O . PRO A 1 93 ? 34.924 -1.172 16.507 1.00 55.41 93 PRO A O 1
ATOM 779 N N . LEU A 1 94 ? 33.260 -0.830 17.973 1.00 54.88 94 LEU A N 1
ATOM 780 C CA . LEU A 1 94 ? 33.210 -2.191 18.527 1.00 54.88 94 LEU A CA 1
ATOM 781 C C . LEU A 1 94 ? 32.081 -3.053 17.936 1.00 54.88 94 LEU A C 1
ATOM 783 O O . LEU A 1 94 ? 31.909 -4.198 18.366 1.00 54.88 94 LEU A O 1
ATOM 787 N N . ASP A 1 95 ? 31.305 -2.536 16.978 1.00 58.06 95 ASP A N 1
ATOM 788 C CA . ASP A 1 95 ? 30.168 -3.275 16.443 1.00 58.06 95 ASP A CA 1
ATOM 789 C C . ASP A 1 95 ? 30.617 -4.400 15.493 1.00 58.06 95 ASP A C 1
ATOM 791 O O . ASP A 1 95 ? 31.053 -4.182 14.360 1.00 58.06 95 ASP A O 1
ATOM 795 N N . LYS A 1 96 ? 30.488 -5.647 15.961 1.00 56.19 96 LYS A N 1
ATOM 796 C CA . LYS A 1 96 ? 30.789 -6.880 15.210 1.00 56.19 96 LYS A CA 1
ATOM 797 C C . LYS A 1 96 ? 29.862 -7.096 14.000 1.00 56.19 96 LYS A C 1
ATOM 799 O O . LYS A 1 96 ? 30.014 -8.093 13.301 1.00 56.19 96 LYS A O 1
ATOM 804 N N . ASN A 1 97 ? 28.914 -6.192 13.750 1.00 67.62 97 ASN A N 1
ATOM 805 C CA . ASN A 1 97 ? 27.904 -6.299 12.700 1.00 67.62 97 ASN A CA 1
ATOM 806 C C . ASN A 1 97 ? 28.185 -5.486 11.429 1.00 67.62 97 ASN A C 1
ATOM 808 O O . ASN A 1 97 ? 27.313 -5.430 10.566 1.00 67.62 97 ASN A O 1
ATOM 812 N N . GLN A 1 98 ? 29.372 -4.897 11.233 1.00 72.00 98 GLN A N 1
ATOM 813 C CA . GLN A 1 98 ? 29.658 -4.169 9.981 1.00 72.00 98 GLN A CA 1
ATOM 814 C C . GLN A 1 98 ? 29.458 -5.030 8.723 1.00 72.00 98 GLN A C 1
ATOM 816 O O . GLN A 1 98 ? 28.939 -4.542 7.720 1.00 72.00 98 GLN A O 1
ATOM 821 N N . ASP A 1 99 ? 29.817 -6.314 8.777 1.00 79.19 99 ASP A N 1
ATOM 822 C CA . ASP A 1 99 ? 29.589 -7.243 7.666 1.00 79.19 99 ASP A CA 1
ATOM 823 C C . ASP A 1 99 ? 28.100 -7.555 7.481 1.00 79.19 99 ASP A C 1
ATOM 825 O O . ASP A 1 99 ? 27.619 -7.585 6.351 1.00 79.19 99 ASP A O 1
ATOM 829 N N . PHE A 1 100 ? 27.340 -7.693 8.572 1.00 75.94 100 PHE A N 1
ATOM 830 C CA . PHE A 1 100 ? 25.886 -7.841 8.511 1.00 75.94 100 PHE A CA 1
ATOM 831 C C . PHE A 1 100 ? 25.214 -6.605 7.907 1.00 75.94 100 PHE A C 1
ATOM 833 O O . PHE A 1 100 ? 24.365 -6.755 7.037 1.00 75.94 100 PHE A O 1
ATOM 840 N N . ILE A 1 101 ? 25.611 -5.393 8.308 1.00 75.06 101 ILE A N 1
ATOM 841 C CA . ILE A 1 101 ? 25.074 -4.137 7.764 1.00 75.06 101 ILE A CA 1
ATOM 842 C C . ILE A 1 101 ? 25.379 -4.039 6.267 1.00 75.06 101 ILE A C 1
ATOM 844 O O . ILE A 1 101 ? 24.486 -3.733 5.479 1.00 75.06 101 ILE A O 1
ATOM 848 N N . LYS A 1 102 ? 26.612 -4.358 5.848 1.00 80.88 102 LYS A N 1
ATOM 849 C CA . LYS A 1 102 ? 26.987 -4.402 4.425 1.00 80.88 102 LYS A CA 1
ATOM 850 C C . LYS A 1 102 ? 26.143 -5.411 3.646 1.00 80.88 102 LYS A C 1
ATOM 852 O O . LYS A 1 102 ? 25.613 -5.066 2.594 1.00 80.88 102 LYS A O 1
ATOM 857 N N . ILE A 1 103 ? 25.992 -6.633 4.166 1.00 80.25 103 ILE A N 1
ATOM 858 C CA . ILE A 1 103 ? 25.188 -7.688 3.533 1.00 80.25 103 ILE A CA 1
ATOM 859 C C . ILE A 1 103 ? 23.718 -7.267 3.466 1.00 80.25 103 ILE A C 1
ATOM 861 O O . ILE A 1 103 ? 23.116 -7.350 2.399 1.00 80.25 103 ILE A O 1
ATOM 865 N N . LYS A 1 104 ? 23.153 -6.755 4.561 1.00 79.06 104 LYS A N 1
ATOM 866 C CA . LYS A 1 104 ? 21.774 -6.262 4.626 1.00 79.06 104 LYS A CA 1
ATOM 867 C C . LYS A 1 104 ? 21.538 -5.177 3.578 1.00 79.06 104 LYS A C 1
ATOM 869 O O . LYS A 1 104 ? 20.658 -5.343 2.745 1.00 79.06 104 LYS A O 1
ATOM 874 N N . ASN A 1 105 ? 22.372 -4.139 3.551 1.00 80.06 105 ASN A N 1
ATOM 875 C CA . ASN A 1 105 ? 22.249 -3.046 2.585 1.00 80.06 105 ASN A CA 1
ATOM 876 C C . ASN A 1 105 ? 22.416 -3.520 1.132 1.00 80.06 105 ASN A C 1
ATOM 878 O O . ASN A 1 105 ? 21.825 -2.936 0.234 1.00 80.06 105 ASN A O 1
ATOM 882 N N . SER A 1 106 ? 23.207 -4.574 0.890 1.00 83.81 106 SER A N 1
ATOM 883 C CA . SER A 1 106 ? 23.359 -5.163 -0.448 1.00 83.81 106 SER A CA 1
ATOM 884 C C . SER A 1 106 ? 22.156 -5.995 -0.905 1.00 83.81 106 SER A C 1
ATOM 886 O O . SER A 1 106 ? 21.986 -6.205 -2.104 1.00 83.81 106 SER A O 1
ATOM 888 N N . LEU A 1 107 ? 21.352 -6.495 0.038 1.00 84.25 107 LEU A N 1
ATOM 889 C CA . LEU A 1 107 ? 20.187 -7.339 -0.233 1.00 84.25 107 LEU A CA 1
ATOM 890 C C . LEU A 1 107 ? 18.870 -6.558 -0.174 1.00 84.25 107 LEU A C 1
ATOM 892 O O . LEU A 1 107 ? 17.892 -6.989 -0.783 1.00 84.25 107 LEU A O 1
ATOM 896 N N . ASP A 1 108 ? 18.833 -5.463 0.585 1.00 85.75 108 ASP A N 1
ATOM 897 C CA . ASP A 1 108 ? 17.661 -4.614 0.751 1.00 85.75 108 ASP A CA 1
ATOM 898 C C . ASP A 1 108 ? 17.183 -4.015 -0.573 1.00 85.75 108 ASP A C 1
ATOM 900 O O . ASP A 1 108 ? 17.927 -3.854 -1.544 1.00 85.75 108 ASP A O 1
ATOM 904 N N . TRP A 1 109 ? 15.893 -3.694 -0.604 1.00 90.19 109 TRP A N 1
ATOM 905 C CA . TRP A 1 109 ? 15.281 -3.089 -1.768 1.00 90.19 109 TRP A CA 1
ATOM 906 C C . TRP A 1 109 ? 15.888 -1.710 -2.052 1.00 90.19 109 TRP A C 1
ATOM 908 O O . TRP A 1 109 ? 15.916 -0.838 -1.185 1.00 90.19 109 TRP A O 1
ATOM 918 N N . ASP A 1 110 ? 16.302 -1.505 -3.303 1.00 89.62 110 ASP A N 1
ATOM 919 C CA . ASP A 1 110 ? 16.794 -0.232 -3.821 1.00 89.62 110 ASP A CA 1
ATOM 920 C C . ASP A 1 110 ? 15.946 0.228 -5.013 1.00 89.62 110 ASP A C 1
ATOM 922 O O . ASP A 1 110 ? 15.629 -0.543 -5.926 1.00 89.62 110 ASP A O 1
ATOM 926 N N . VAL A 1 111 ? 15.623 1.522 -5.016 1.00 88.62 111 VAL A N 1
ATOM 927 C CA . VAL A 1 111 ? 14.817 2.187 -6.049 1.00 88.62 111 VAL A CA 1
ATOM 928 C C . VAL A 1 111 ? 15.433 2.009 -7.435 1.00 88.62 111 VAL A C 1
ATOM 930 O O . VAL A 1 111 ? 14.717 1.695 -8.389 1.00 88.62 111 VAL A O 1
ATOM 933 N N . ASN A 1 112 ? 16.749 2.210 -7.564 1.00 89.94 112 ASN A N 1
ATOM 934 C CA . ASN A 1 112 ? 17.417 2.160 -8.863 1.00 89.94 112 ASN A CA 1
ATOM 935 C C . ASN A 1 112 ? 17.489 0.723 -9.378 1.00 89.94 112 ASN A C 1
ATOM 937 O O . ASN A 1 112 ? 17.251 0.480 -10.559 1.00 89.94 112 ASN A O 1
ATOM 941 N N . SER A 1 113 ? 17.780 -0.230 -8.495 1.00 88.94 113 SER A N 1
ATOM 942 C CA . SER A 1 113 ? 17.807 -1.656 -8.808 1.00 88.94 113 SER A CA 1
ATOM 943 C C . SER A 1 113 ? 16.444 -2.175 -9.291 1.00 88.94 113 SER A C 1
ATOM 945 O O . SER A 1 113 ? 16.377 -2.817 -10.343 1.00 88.94 113 SER A O 1
ATOM 947 N N . ASP A 1 114 ? 15.342 -1.844 -8.601 1.00 89.81 114 ASP A N 1
ATOM 948 C CA . ASP A 1 114 ? 13.977 -2.234 -9.012 1.00 89.81 114 ASP A CA 1
ATOM 949 C C . ASP A 1 114 ? 13.607 -1.587 -10.356 1.00 89.81 114 ASP A C 1
ATOM 951 O O . ASP A 1 114 ? 13.200 -2.272 -11.297 1.00 89.81 114 ASP A O 1
ATOM 955 N N . TYR A 1 115 ? 13.855 -0.282 -10.506 1.00 89.69 115 TYR A N 1
ATOM 956 C CA . TYR A 1 115 ? 13.619 0.423 -11.766 1.00 89.69 115 TYR A CA 1
ATOM 957 C C . TYR A 1 115 ? 14.408 -0.188 -12.935 1.00 89.69 115 TYR A C 1
ATOM 959 O O . TYR A 1 115 ? 13.827 -0.496 -13.976 1.00 89.69 115 TYR A O 1
ATOM 967 N N . ASN A 1 116 ? 15.707 -0.444 -12.766 1.00 90.25 116 ASN A N 1
ATOM 968 C CA . ASN A 1 116 ? 16.540 -1.058 -13.802 1.00 90.25 116 ASN A CA 1
ATOM 969 C C . ASN A 1 116 ? 16.082 -2.482 -14.146 1.00 90.25 116 ASN A C 1
ATOM 971 O O . ASN A 1 116 ? 16.055 -2.849 -15.323 1.00 90.25 116 ASN A O 1
ATOM 975 N N . SER A 1 117 ? 15.664 -3.260 -13.144 1.00 89.25 117 SER A N 1
ATOM 976 C CA . SER A 1 117 ? 15.095 -4.598 -13.345 1.00 89.25 117 SER A CA 1
ATOM 977 C C . SER A 1 117 ? 13.815 -4.536 -14.184 1.00 89.25 117 SER A C 1
ATOM 979 O O . SER A 1 117 ? 13.650 -5.303 -15.132 1.00 89.25 117 SER A O 1
ATOM 981 N N . ARG A 1 118 ? 12.931 -3.565 -13.919 1.00 89.12 118 ARG A N 1
ATOM 982 C CA . ARG A 1 118 ? 11.729 -3.321 -14.738 1.00 89.12 118 ARG A CA 1
ATOM 983 C C . ARG A 1 118 ? 12.074 -2.898 -16.155 1.00 89.12 118 ARG A C 1
ATOM 985 O O . ARG A 1 118 ? 11.491 -3.421 -17.102 1.00 89.12 118 ARG A O 1
ATOM 992 N N . ARG A 1 119 ? 13.039 -1.991 -16.325 1.00 90.00 119 ARG A N 1
ATOM 993 C CA . ARG A 1 119 ? 13.503 -1.588 -17.660 1.00 90.00 119 ARG A CA 1
ATOM 994 C C . ARG A 1 119 ? 14.010 -2.779 -18.460 1.00 90.00 119 ARG A C 1
ATOM 996 O O . ARG A 1 119 ? 13.680 -2.910 -19.638 1.00 90.00 119 ARG A O 1
ATOM 1003 N N . GLN A 1 120 ? 14.748 -3.676 -17.811 1.00 90.94 120 GLN A N 1
ATOM 1004 C CA . GLN A 1 120 ? 15.213 -4.911 -18.428 1.00 90.94 120 GLN A CA 1
ATOM 1005 C C . GLN A 1 120 ? 14.048 -5.817 -18.857 1.00 90.94 120 GLN A C 1
ATOM 1007 O O . GLN A 1 120 ? 14.085 -6.328 -19.975 1.00 90.94 120 GLN A O 1
ATOM 1012 N N . LEU A 1 121 ? 13.000 -5.969 -18.036 1.00 87.25 121 LEU A N 1
ATOM 1013 C CA . LEU A 1 121 ? 11.802 -6.749 -18.391 1.00 87.25 121 LEU A CA 1
ATOM 1014 C C . LEU A 1 121 ? 11.110 -6.229 -19.659 1.00 87.25 121 LEU A C 1
ATOM 1016 O O . LEU A 1 121 ? 10.638 -7.022 -20.469 1.00 87.25 121 LEU A O 1
ATOM 1020 N N . PHE A 1 122 ? 11.080 -4.911 -19.854 1.00 86.56 122 PHE A N 1
ATOM 1021 C CA . PHE A 1 122 ? 10.521 -4.286 -21.058 1.00 86.56 122 PHE A CA 1
ATOM 1022 C C . PHE A 1 122 ? 11.517 -4.200 -22.230 1.00 86.56 122 PHE A C 1
ATOM 1024 O O . PHE A 1 122 ? 11.196 -3.625 -23.269 1.00 86.56 122 PHE A O 1
ATOM 1031 N N . GLY A 1 123 ? 12.731 -4.743 -22.085 1.00 87.50 123 GLY A N 1
ATOM 1032 C CA . GLY A 1 123 ? 13.778 -4.674 -23.106 1.00 87.50 123 GLY A CA 1
ATOM 1033 C C . GLY A 1 123 ? 14.311 -3.258 -23.355 1.00 87.50 123 GLY A C 1
ATOM 1034 O O . GLY A 1 123 ? 14.967 -3.020 -24.366 1.00 87.50 123 GLY A O 1
ATOM 1035 N N . LEU A 1 124 ? 14.063 -2.312 -22.444 1.00 87.62 124 LEU A N 1
ATOM 1036 C CA . LEU A 1 124 ? 14.372 -0.888 -22.629 1.00 87.62 124 LEU A CA 1
ATOM 1037 C C . LEU A 1 124 ? 15.875 -0.591 -22.677 1.00 87.62 124 LEU A C 1
ATOM 1039 O O . LEU A 1 124 ? 16.287 0.428 -23.223 1.00 87.62 124 LEU A O 1
ATOM 1043 N N . ASN A 1 125 ? 16.704 -1.508 -22.179 1.00 85.62 125 ASN A N 1
ATOM 1044 C CA . ASN A 1 125 ? 18.162 -1.378 -22.196 1.00 85.62 125 ASN A CA 1
ATOM 1045 C C . ASN A 1 125 ? 18.777 -1.565 -23.597 1.00 85.62 125 ASN A C 1
ATOM 1047 O O . ASN A 1 125 ? 19.954 -1.267 -23.781 1.00 85.62 125 ASN A O 1
ATOM 1051 N N . TYR A 1 126 ? 18.009 -2.058 -24.573 1.00 82.44 126 TYR A N 1
ATOM 1052 C CA . TYR A 1 126 ? 18.502 -2.376 -25.918 1.00 82.44 126 TYR A CA 1
ATOM 1053 C C . TYR A 1 126 ? 18.151 -1.320 -26.973 1.00 82.44 126 TYR A C 1
ATOM 1055 O O . TYR A 1 126 ? 18.651 -1.386 -28.095 1.00 82.44 126 TYR A O 1
ATOM 1063 N N . TYR A 1 127 ? 17.310 -0.340 -26.635 1.00 79.12 127 TYR A N 1
ATOM 1064 C CA . TYR A 1 127 ? 16.872 0.687 -27.576 1.00 79.12 127 TYR A CA 1
ATOM 1065 C C . TYR A 1 127 ? 17.729 1.948 -27.457 1.00 79.12 127 TYR A C 1
ATOM 1067 O O . TYR A 1 127 ? 17.863 2.532 -26.384 1.00 79.12 127 TYR A O 1
ATOM 1075 N N . THR A 1 128 ? 18.289 2.391 -28.583 1.00 71.44 128 THR A N 1
ATOM 1076 C CA . THR A 1 128 ? 19.059 3.644 -28.695 1.00 71.44 128 THR A CA 1
ATOM 1077 C C . THR A 1 128 ? 18.238 4.794 -29.282 1.00 71.44 128 THR A C 1
ATOM 1079 O O . THR A 1 128 ? 18.628 5.955 -29.161 1.00 71.44 128 THR A O 1
ATOM 1082 N N . VAL A 1 129 ? 17.088 4.487 -29.892 1.00 72.50 129 VAL A N 1
ATOM 1083 C CA . VAL A 1 129 ? 16.176 5.452 -30.517 1.00 72.50 129 VAL A CA 1
ATOM 1084 C C . VAL A 1 129 ? 14.869 5.485 -29.731 1.00 72.50 129 VAL A C 1
ATOM 1086 O O . VAL A 1 129 ? 14.175 4.477 -29.624 1.00 72.50 129 VAL A O 1
ATOM 1089 N N . TYR A 1 130 ? 14.527 6.653 -29.188 1.00 74.62 130 TYR A N 1
ATOM 1090 C CA . TYR A 1 130 ? 13.263 6.871 -28.487 1.00 74.62 130 TYR A CA 1
ATOM 1091 C C . TYR A 1 130 ? 12.150 7.185 -29.485 1.00 74.62 130 TYR A C 1
ATOM 1093 O O . TYR A 1 130 ? 11.992 8.334 -29.900 1.00 74.62 130 TYR A O 1
ATOM 1101 N N . ASP A 1 131 ? 11.360 6.175 -29.836 1.00 84.38 131 ASP A N 1
ATOM 1102 C CA . ASP A 1 131 ? 10.058 6.376 -30.469 1.00 84.38 131 ASP A CA 1
ATOM 1103 C C . ASP A 1 131 ? 8.935 6.490 -29.414 1.00 84.38 131 ASP A C 1
ATOM 1105 O O . ASP A 1 131 ? 9.160 6.376 -28.201 1.00 84.38 131 ASP A O 1
ATOM 1109 N N . GLU A 1 132 ? 7.704 6.758 -29.855 1.00 85.69 132 GLU A N 1
ATOM 1110 C CA . GLU A 1 132 ? 6.557 6.872 -28.945 1.00 85.69 132 GLU A CA 1
ATOM 1111 C C . GLU A 1 132 ? 6.246 5.572 -28.188 1.00 85.69 132 GLU A C 1
ATOM 1113 O O . GLU A 1 132 ? 5.769 5.632 -27.052 1.00 85.69 132 GLU A O 1
ATOM 1118 N N . ASN A 1 133 ? 6.526 4.405 -28.772 1.00 85.19 133 ASN A N 1
ATOM 1119 C CA . ASN A 1 133 ? 6.282 3.118 -28.125 1.00 85.19 133 ASN A CA 1
ATOM 1120 C C . ASN A 1 133 ? 7.275 2.891 -26.983 1.00 85.19 133 ASN A C 1
ATOM 1122 O O . ASN A 1 133 ? 6.864 2.501 -25.891 1.00 85.19 133 ASN A O 1
ATOM 1126 N N . ILE A 1 134 ? 8.553 3.217 -27.195 1.00 85.62 134 ILE A N 1
ATOM 1127 C CA . ILE A 1 134 ? 9.584 3.172 -26.154 1.00 85.62 134 ILE A CA 1
ATOM 1128 C C . ILE A 1 134 ? 9.243 4.134 -25.019 1.00 85.62 134 ILE A C 1
ATOM 1130 O O . ILE A 1 134 ? 9.325 3.747 -23.857 1.00 85.62 134 ILE A O 1
ATOM 1134 N N . ARG A 1 135 ? 8.764 5.349 -25.322 1.00 84.75 135 ARG A N 1
ATOM 1135 C CA . ARG A 1 135 ? 8.295 6.283 -24.281 1.00 84.75 135 ARG A CA 1
ATOM 1136 C C . ARG A 1 135 ? 7.156 5.691 -23.450 1.00 84.75 135 ARG A C 1
ATOM 1138 O O . ARG A 1 135 ? 7.189 5.788 -22.230 1.00 84.75 135 ARG A O 1
ATOM 1145 N N . ARG A 1 136 ? 6.168 5.051 -24.086 1.00 83.75 136 ARG A N 1
ATOM 1146 C CA . ARG A 1 136 ? 5.058 4.389 -23.374 1.00 83.75 136 ARG A CA 1
ATOM 1147 C C . ARG A 1 136 ? 5.548 3.243 -22.488 1.00 83.75 136 ARG A C 1
ATOM 1149 O O . ARG A 1 136 ? 5.110 3.135 -21.349 1.00 83.75 136 ARG A O 1
ATOM 1156 N N . LEU A 1 137 ? 6.464 2.413 -22.984 1.00 86.00 137 LEU A N 1
ATOM 1157 C CA . LEU A 1 137 ? 7.064 1.324 -22.206 1.00 86.00 137 LEU A CA 1
ATOM 1158 C C . LEU A 1 137 ? 7.891 1.846 -21.022 1.00 86.00 137 LEU A C 1
ATOM 1160 O O . LEU A 1 137 ? 7.828 1.278 -19.935 1.00 86.00 137 LEU A O 1
ATOM 1164 N N . GLU A 1 138 ? 8.607 2.956 -21.195 1.00 85.56 138 GLU A N 1
ATOM 1165 C CA . GLU A 1 138 ? 9.361 3.616 -20.125 1.00 85.56 138 GLU A CA 1
ATOM 1166 C C . GLU A 1 138 ? 8.438 4.108 -18.998 1.00 85.56 138 GLU A C 1
ATOM 1168 O O . GLU A 1 138 ? 8.745 3.931 -17.820 1.00 85.56 138 GLU A O 1
ATOM 1173 N N . GLU A 1 139 ? 7.255 4.639 -19.330 1.00 84.00 139 GLU A N 1
ATOM 1174 C CA . GLU A 1 139 ? 6.235 4.977 -18.326 1.00 84.00 139 GLU A CA 1
ATOM 1175 C C . GLU A 1 139 ? 5.746 3.744 -17.546 1.00 84.00 139 GLU A C 1
ATOM 1177 O O . GLU A 1 139 ? 5.467 3.848 -16.351 1.00 84.00 139 GLU A O 1
ATOM 1182 N N . HIS A 1 140 ? 5.687 2.567 -18.178 1.00 82.38 140 HIS A N 1
ATOM 1183 C CA . HIS A 1 140 ? 5.352 1.307 -17.502 1.00 82.38 140 HIS A CA 1
ATOM 1184 C C . HIS A 1 140 ? 6.490 0.762 -16.622 1.00 82.38 140 HIS A C 1
ATOM 1186 O O . HIS A 1 140 ? 6.219 0.001 -15.690 1.00 82.38 140 HIS A O 1
ATOM 1192 N N . ALA A 1 141 ? 7.741 1.154 -16.879 1.00 85.44 141 ALA A N 1
ATOM 1193 C CA . ALA A 1 141 ? 8.898 0.770 -16.070 1.00 85.44 141 ALA A CA 1
ATOM 1194 C C . ALA A 1 141 ? 9.025 1.582 -14.773 1.00 85.44 141 ALA A C 1
ATOM 1196 O O . ALA A 1 141 ? 9.678 1.129 -13.831 1.00 85.44 141 ALA A O 1
ATOM 1197 N N . LYS A 1 142 ? 8.397 2.763 -14.695 1.00 86.44 142 LYS A N 1
ATOM 1198 C CA . LYS A 1 142 ? 8.427 3.604 -13.493 1.00 86.44 142 LYS A CA 1
ATOM 1199 C C . LYS A 1 142 ? 7.811 2.888 -12.292 1.00 86.44 142 LYS A C 1
ATOM 1201 O O . LYS A 1 142 ? 6.843 2.133 -12.402 1.00 86.44 142 LYS A O 1
ATOM 1206 N N . LEU A 1 143 ? 8.366 3.168 -11.117 1.00 84.38 143 LEU A N 1
ATOM 1207 C CA . LEU A 1 143 ? 7.771 2.759 -9.852 1.00 84.38 143 LEU A CA 1
ATOM 1208 C C . LEU A 1 143 ? 6.521 3.597 -9.610 1.00 84.38 143 LEU A C 1
ATOM 1210 O O . LEU A 1 143 ? 6.580 4.824 -9.632 1.00 84.38 143 LEU A O 1
ATOM 1214 N N . ILE A 1 144 ? 5.391 2.924 -9.411 1.00 90.00 144 ILE A N 1
ATOM 1215 C CA . ILE A 1 144 ? 4.105 3.598 -9.253 1.00 90.00 144 ILE A CA 1
ATOM 1216 C C . ILE A 1 144 ? 3.783 3.719 -7.777 1.00 90.00 144 ILE A C 1
ATOM 1218 O O . ILE A 1 144 ? 3.759 4.834 -7.274 1.00 90.00 144 ILE A O 1
ATOM 1222 N N . TRP A 1 145 ? 3.575 2.604 -7.074 1.00 94.19 145 TRP A N 1
ATOM 1223 C CA . TRP A 1 145 ? 3.273 2.595 -5.638 1.00 94.19 145 TRP A CA 1
ATOM 1224 C C . TRP A 1 145 ? 4.282 1.709 -4.886 1.00 94.19 145 TRP A C 1
ATOM 1226 O O . TRP A 1 145 ? 3.995 0.537 -4.633 1.00 94.19 145 TRP A O 1
ATOM 1236 N N . PRO A 1 146 ? 5.476 2.229 -4.547 1.00 94.69 146 PRO A N 1
ATOM 1237 C CA . PRO A 1 146 ? 6.469 1.492 -3.781 1.00 94.69 146 PRO A CA 1
ATOM 1238 C C . PRO A 1 146 ? 6.007 1.346 -2.325 1.00 94.69 146 PRO A C 1
ATOM 1240 O O . PRO A 1 146 ? 6.025 2.297 -1.543 1.00 94.69 146 PRO A O 1
ATOM 1243 N N . ILE A 1 147 ? 5.570 0.139 -1.965 1.00 96.25 147 ILE A N 1
ATOM 1244 C CA . ILE A 1 147 ? 5.123 -0.218 -0.612 1.00 96.25 147 ILE A CA 1
ATOM 1245 C C . ILE A 1 147 ? 6.118 -1.230 -0.067 1.00 96.25 147 ILE A C 1
ATOM 1247 O O . ILE A 1 147 ? 6.137 -2.371 -0.525 1.00 96.25 147 ILE A O 1
ATOM 1251 N N . ILE A 1 148 ? 6.964 -0.824 0.875 1.00 95.00 148 ILE A N 1
ATOM 1252 C CA . ILE A 1 148 ? 8.116 -1.630 1.273 1.00 95.00 148 ILE A CA 1
ATOM 1253 C C . ILE A 1 148 ? 7.749 -2.471 2.491 1.00 95.00 148 ILE A C 1
ATOM 1255 O O . ILE A 1 148 ? 7.475 -1.956 3.577 1.00 95.00 148 ILE A O 1
ATOM 1259 N N . ALA A 1 149 ? 7.704 -3.785 2.288 1.00 91.81 149 ALA A N 1
ATOM 1260 C CA . ALA A 1 149 ? 7.474 -4.738 3.356 1.00 91.81 149 ALA A CA 1
ATOM 1261 C C . ALA A 1 149 ? 8.714 -4.804 4.261 1.00 91.81 149 ALA A C 1
ATOM 1263 O O . ALA A 1 149 ? 9.821 -5.007 3.749 1.00 91.81 149 ALA A O 1
ATOM 1264 N N . PRO A 1 150 ? 8.548 -4.660 5.590 1.00 87.06 150 PRO A N 1
ATOM 1265 C CA . PRO A 1 150 ? 9.649 -4.856 6.516 1.00 87.06 150 PRO A CA 1
ATOM 1266 C C . PRO A 1 150 ? 10.010 -6.345 6.542 1.00 87.06 150 PRO A C 1
ATOM 1268 O O . PRO A 1 150 ? 9.152 -7.218 6.670 1.00 87.06 150 PRO A O 1
ATOM 1271 N N . GLY A 1 151 ? 11.289 -6.639 6.409 1.00 79.94 151 GLY A N 1
ATOM 1272 C CA . GLY A 1 151 ? 11.833 -7.987 6.356 1.00 79.94 151 GLY A CA 1
ATOM 1273 C C . GLY A 1 151 ? 13.311 -7.898 6.014 1.00 79.94 151 GLY A C 1
ATOM 1274 O O . GLY A 1 151 ? 13.778 -6.834 5.619 1.00 79.94 151 GLY A O 1
ATOM 1275 N N . ILE A 1 152 ? 14.054 -8.989 6.189 1.00 76.88 152 ILE A N 1
ATOM 1276 C CA . ILE A 1 152 ? 15.420 -9.089 5.671 1.00 76.88 152 ILE A CA 1
ATOM 1277 C C . ILE A 1 152 ? 15.401 -10.138 4.550 1.00 76.88 152 ILE A C 1
ATOM 1279 O O . ILE A 1 152 ? 15.149 -11.309 4.847 1.00 76.88 152 ILE A O 1
ATOM 1283 N N . PRO A 1 153 ? 15.661 -9.756 3.289 1.00 84.81 153 PRO A N 1
ATOM 1284 C CA . PRO A 1 153 ? 15.737 -8.377 2.796 1.00 84.81 153 PRO A CA 1
ATOM 1285 C C . PRO A 1 153 ? 14.372 -7.685 2.736 1.00 84.81 153 PRO A C 1
ATOM 1287 O O . PRO A 1 153 ? 13.330 -8.338 2.622 1.00 84.81 153 PRO A O 1
ATOM 1290 N N . THR A 1 154 ? 14.383 -6.355 2.769 1.00 90.19 154 THR A N 1
ATOM 1291 C CA . THR A 1 154 ? 13.198 -5.549 2.455 1.00 90.19 154 THR A CA 1
ATOM 1292 C C . THR A 1 154 ? 12.805 -5.739 0.994 1.00 90.19 154 THR A C 1
ATOM 1294 O O . THR A 1 154 ? 13.648 -5.968 0.127 1.00 90.19 154 THR A O 1
ATOM 1297 N N . GLN A 1 155 ? 11.505 -5.669 0.702 1.00 90.88 155 GLN A N 1
ATOM 1298 C CA . GLN A 1 155 ? 10.991 -5.866 -0.655 1.00 90.88 155 GLN A CA 1
ATOM 1299 C C . GLN A 1 155 ? 9.816 -4.939 -0.952 1.00 90.88 155 GLN A C 1
ATOM 1301 O O . GLN A 1 155 ? 8.972 -4.683 -0.091 1.00 90.88 155 GLN A O 1
ATOM 1306 N N . ASN A 1 156 ? 9.718 -4.484 -2.200 1.00 93.81 156 ASN A N 1
ATOM 1307 C CA . ASN A 1 156 ? 8.555 -3.755 -2.689 1.00 93.81 156 ASN A CA 1
ATOM 1308 C C . ASN A 1 156 ? 7.374 -4.709 -2.905 1.00 93.81 156 ASN A C 1
ATOM 1310 O O . ASN A 1 156 ? 7.325 -5.441 -3.887 1.00 93.81 156 ASN A O 1
ATOM 1314 N N . ALA A 1 157 ? 6.391 -4.676 -2.009 1.00 95.06 157 ALA A N 1
ATOM 1315 C CA . ALA A 1 157 ? 5.161 -5.463 -2.085 1.00 95.06 157 ALA A CA 1
ATOM 1316 C C . ALA A 1 157 ? 4.144 -4.904 -3.103 1.00 95.06 157 ALA A C 1
ATOM 1318 O O . ALA A 1 157 ? 3.266 -5.628 -3.584 1.00 95.06 157 ALA A O 1
ATOM 1319 N N . GLY A 1 158 ? 4.289 -3.630 -3.482 1.00 94.06 158 GLY A N 1
ATOM 1320 C CA . GLY A 1 158 ? 3.482 -2.947 -4.495 1.00 94.06 158 GLY A CA 1
ATOM 1321 C C . GLY A 1 158 ? 3.930 -3.205 -5.937 1.00 94.06 158 GLY A C 1
ATOM 1322 O O . GLY A 1 158 ? 3.464 -2.528 -6.850 1.00 94.06 158 GLY A O 1
ATOM 1323 N N . PHE A 1 159 ? 4.822 -4.172 -6.169 1.00 91.69 159 PHE A N 1
ATOM 1324 C CA . PHE A 1 159 ? 5.522 -4.329 -7.443 1.00 91.69 159 PHE A CA 1
ATOM 1325 C C . PHE A 1 159 ? 4.612 -4.542 -8.670 1.00 91.69 159 PHE A C 1
ATOM 1327 O O . PHE A 1 159 ? 4.950 -4.070 -9.754 1.00 91.69 159 PHE A O 1
ATOM 1334 N N . ASN A 1 160 ? 3.447 -5.176 -8.513 1.00 92.56 160 ASN A N 1
ATOM 1335 C CA . ASN A 1 160 ? 2.499 -5.397 -9.615 1.00 92.56 160 ASN A CA 1
ATOM 1336 C C . ASN A 1 160 ? 1.552 -4.212 -9.882 1.00 92.56 160 ASN A C 1
ATOM 1338 O O . ASN A 1 160 ? 0.787 -4.258 -10.848 1.00 92.56 160 ASN A O 1
ATOM 1342 N N . ILE A 1 161 ? 1.549 -3.172 -9.041 1.00 93.69 161 ILE A N 1
ATOM 1343 C CA . ILE A 1 161 ? 0.673 -2.010 -9.233 1.00 93.69 161 ILE A CA 1
ATOM 1344 C C . ILE A 1 161 ? 1.161 -1.230 -10.457 1.00 93.69 161 ILE A C 1
ATOM 1346 O O . ILE A 1 161 ? 2.306 -0.778 -10.505 1.00 93.69 161 ILE A O 1
ATOM 1350 N N . ASN A 1 162 ? 0.280 -1.077 -11.447 1.00 90.75 162 ASN A N 1
ATOM 1351 C CA . ASN A 1 162 ? 0.555 -0.365 -12.689 1.00 90.75 162 ASN A CA 1
ATOM 1352 C C . ASN A 1 162 ? -0.245 0.947 -12.764 1.00 90.75 162 ASN A C 1
ATOM 1354 O O . ASN A 1 162 ? -1.023 1.278 -11.869 1.00 90.75 162 ASN A O 1
ATOM 1358 N N . TYR A 1 163 ? -0.055 1.711 -13.844 1.00 90.38 163 TYR A N 1
ATOM 1359 C CA . TYR A 1 163 ? -0.703 3.011 -14.005 1.00 90.38 163 TYR A CA 1
ATOM 1360 C C . TYR A 1 163 ? -2.227 2.893 -13.923 1.00 90.38 163 TYR A C 1
ATOM 1362 O O . TYR A 1 163 ? -2.847 3.578 -13.113 1.00 90.38 163 TYR A O 1
ATOM 1370 N N . SER A 1 164 ? -2.828 1.972 -14.676 1.00 92.62 164 SER A N 1
ATOM 1371 C CA . SER A 1 164 ? -4.278 1.765 -14.695 1.00 92.62 164 SER A CA 1
ATOM 1372 C C . SER A 1 164 ? -4.815 1.351 -13.326 1.00 92.62 164 SER A C 1
ATOM 1374 O O . SER A 1 164 ? -5.760 1.961 -12.825 1.00 92.62 164 SER A O 1
ATOM 1376 N N . THR A 1 165 ? -4.197 0.358 -12.680 1.00 95.88 165 THR A N 1
ATOM 1377 C CA . THR A 1 165 ? -4.680 -0.124 -11.379 1.00 95.88 165 THR A CA 1
ATOM 1378 C C . THR A 1 165 ? -4.478 0.913 -10.284 1.00 95.88 165 THR A C 1
ATOM 1380 O O . THR A 1 165 ? -5.365 1.081 -9.453 1.00 95.88 165 THR A O 1
ATOM 1383 N N . SER A 1 166 ? -3.393 1.692 -10.322 1.00 95.44 166 SER A N 1
ATOM 1384 C CA . SER A 1 166 ? -3.188 2.810 -9.394 1.00 95.44 166 SER A CA 1
ATOM 1385 C C . SER A 1 166 ? -4.274 3.880 -9.502 1.00 95.44 166 SER A C 1
ATOM 1387 O O . SER A 1 166 ? -4.694 4.425 -8.484 1.00 95.44 166 SER A O 1
ATOM 1389 N N . LYS A 1 167 ? -4.782 4.163 -10.712 1.00 96.19 167 LYS A N 1
ATOM 1390 C CA . LYS A 1 167 ? -5.889 5.111 -10.900 1.00 96.19 167 LYS A CA 1
ATOM 1391 C C . LYS A 1 167 ? -7.183 4.588 -10.292 1.00 96.19 167 LYS A C 1
ATOM 1393 O O . LYS A 1 167 ? -7.885 5.360 -9.646 1.00 96.19 167 LYS A O 1
ATOM 1398 N N . ILE A 1 168 ? -7.461 3.294 -10.454 1.00 98.00 168 ILE A N 1
ATOM 1399 C CA . ILE A 1 168 ? -8.621 2.638 -9.839 1.00 98.00 168 ILE A CA 1
ATOM 1400 C C . ILE A 1 168 ? -8.489 2.665 -8.312 1.00 98.00 168 ILE A C 1
ATOM 1402 O O . ILE A 1 168 ? -9.388 3.147 -7.634 1.00 98.00 168 ILE A O 1
ATOM 1406 N N . LEU A 1 169 ? -7.342 2.240 -7.771 1.00 98.06 169 LEU A N 1
ATOM 1407 C CA . LEU A 1 169 ? -7.063 2.269 -6.332 1.00 98.06 169 LEU A CA 1
ATOM 1408 C C . LEU A 1 169 ? -7.221 3.681 -5.753 1.00 98.06 169 LEU A C 1
ATOM 1410 O O . LEU A 1 169 ? -7.833 3.853 -4.704 1.00 98.06 169 LEU A O 1
ATOM 1414 N N . LEU A 1 170 ? -6.707 4.701 -6.446 1.00 97.69 170 LEU A N 1
ATOM 1415 C CA . LEU A 1 170 ? -6.855 6.096 -6.036 1.00 97.69 170 LEU A CA 1
ATOM 1416 C C . LEU A 1 170 ? -8.315 6.564 -6.078 1.00 97.69 170 LEU A C 1
ATOM 1418 O O . LEU A 1 170 ? -8.730 7.312 -5.195 1.00 97.69 170 LEU A O 1
ATOM 1422 N N . GLY A 1 171 ? -9.086 6.128 -7.075 1.00 98.19 171 GLY A N 1
ATOM 1423 C CA . GLY A 1 171 ? -10.527 6.369 -7.147 1.00 98.19 171 GLY A CA 1
ATOM 1424 C C . GLY A 1 171 ? -11.263 5.778 -5.946 1.00 98.19 171 GLY A C 1
ATOM 1425 O O . GLY A 1 171 ? -11.985 6.495 -5.260 1.00 98.19 171 GLY A O 1
ATOM 1426 N N . GLU A 1 172 ? -10.999 4.513 -5.622 1.00 98.00 172 GLU A N 1
ATOM 1427 C CA . GLU A 1 172 ? -11.630 3.845 -4.480 1.00 98.00 172 GLU A CA 1
ATOM 1428 C C . GLU A 1 172 ? -11.225 4.451 -3.134 1.00 98.00 172 GLU A C 1
ATOM 1430 O O . GLU A 1 172 ? -12.062 4.589 -2.243 1.00 98.00 172 GLU A O 1
ATOM 1435 N N . MET A 1 173 ? -9.965 4.867 -2.970 1.00 96.75 173 MET A N 1
ATOM 1436 C CA . MET A 1 173 ? -9.545 5.562 -1.749 1.00 96.75 173 MET A CA 1
ATOM 1437 C C . MET A 1 173 ? -10.226 6.926 -1.599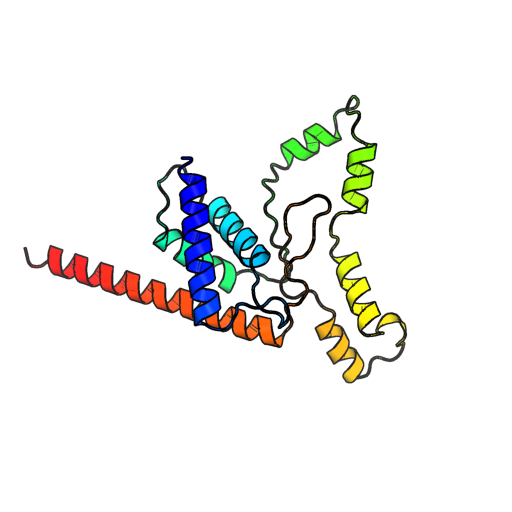 1.00 96.75 173 MET A C 1
ATOM 1439 O O . MET A 1 173 ? -10.611 7.283 -0.490 1.00 96.75 173 MET A O 1
ATOM 1443 N N . ARG A 1 174 ? -10.424 7.673 -2.695 1.00 97.31 174 ARG A N 1
ATOM 1444 C CA . ARG A 1 174 ? -11.185 8.936 -2.669 1.00 97.31 174 ARG A CA 1
ATOM 1445 C C . ARG A 1 174 ? -12.646 8.702 -2.314 1.00 97.31 174 ARG A C 1
ATOM 1447 O O . ARG A 1 174 ? -13.186 9.445 -1.506 1.00 97.31 174 ARG A O 1
ATOM 1454 N N . ASN A 1 175 ? -13.268 7.657 -2.859 1.00 96.50 175 ASN A N 1
ATOM 1455 C CA . ASN A 1 175 ? -14.628 7.270 -2.476 1.00 96.50 175 ASN A CA 1
ATOM 1456 C C . ASN A 1 175 ? -14.713 6.955 -0.972 1.00 96.50 175 ASN A C 1
ATOM 1458 O O . ASN A 1 175 ? -15.660 7.381 -0.317 1.00 96.50 175 ASN A O 1
ATOM 1462 N N . GLY A 1 176 ? -13.705 6.270 -0.418 1.00 94.81 176 GLY A N 1
ATOM 1463 C CA . GLY A 1 176 ? -13.585 6.026 1.022 1.00 94.81 176 GLY A CA 1
ATOM 1464 C C . GLY A 1 176 ? -13.442 7.309 1.853 1.00 94.81 176 GLY A C 1
ATOM 1465 O O . GLY A 1 176 ? -14.128 7.452 2.863 1.00 94.81 176 GLY A O 1
ATOM 1466 N N . GLU A 1 177 ? -12.612 8.260 1.406 1.00 93.56 177 GLU A N 1
ATOM 1467 C CA . GLU A 1 177 ? -12.467 9.589 2.028 1.00 93.56 177 GLU A CA 1
ATOM 1468 C C . GLU A 1 177 ? -13.808 10.341 2.042 1.00 93.56 177 GLU A C 1
ATOM 1470 O O . GLU A 1 177 ? -14.251 10.789 3.098 1.00 93.56 177 GLU A O 1
ATOM 1475 N N . TYR A 1 178 ? -14.499 10.418 0.899 1.00 92.25 178 TYR A N 1
ATOM 1476 C CA . TYR A 1 178 ? -15.801 11.085 0.794 1.00 92.25 178 TYR A CA 1
ATOM 1477 C C . TYR A 1 178 ? -16.874 10.439 1.668 1.00 92.25 178 TYR A C 1
ATOM 1479 O O . TYR A 1 178 ? -17.639 11.153 2.315 1.00 92.25 178 TYR A O 1
ATOM 1487 N N . PHE A 1 179 ? -16.929 9.106 1.703 1.00 90.62 179 PHE A N 1
ATOM 1488 C CA . PHE A 1 179 ? -17.899 8.379 2.515 1.00 90.62 179 PHE A CA 1
ATOM 1489 C C . PHE A 1 179 ? -17.747 8.703 4.006 1.00 90.62 179 PHE A C 1
ATOM 1491 O O . PHE A 1 179 ? -18.738 8.993 4.668 1.00 90.62 179 PHE A O 1
ATOM 1498 N N . LEU A 1 180 ? -16.518 8.703 4.532 1.00 86.62 180 LEU A N 1
ATOM 1499 C CA . LEU A 1 180 ? -16.289 8.982 5.952 1.00 86.62 180 LEU A CA 1
ATOM 1500 C C . LEU A 1 180 ? -16.501 10.454 6.312 1.00 86.62 180 LEU A C 1
ATOM 1502 O O . LEU A 1 180 ? -17.028 10.733 7.383 1.00 86.62 180 LEU A O 1
ATOM 1506 N N . ILE A 1 181 ? -16.163 11.388 5.416 1.00 80.88 181 ILE A N 1
ATOM 1507 C CA . ILE A 1 181 ? -16.493 12.808 5.610 1.00 80.88 181 ILE A CA 1
ATOM 1508 C C . ILE A 1 181 ? -18.011 12.989 5.709 1.00 80.88 181 ILE A C 1
ATOM 1510 O O . ILE A 1 181 ? -18.479 13.691 6.598 1.00 80.88 181 ILE A O 1
ATOM 1514 N N . PHE A 1 182 ? -18.777 12.346 4.825 1.00 78.19 182 PHE A N 1
ATOM 1515 C CA . PHE A 1 182 ? -20.237 12.428 4.838 1.00 78.19 182 PHE A CA 1
ATOM 1516 C C . PHE A 1 182 ? -20.833 11.864 6.135 1.00 78.19 182 PHE A C 1
ATOM 1518 O O . PHE A 1 182 ? -21.624 12.539 6.782 1.00 78.19 182 PHE A O 1
ATOM 1525 N N . VAL A 1 183 ? -20.390 10.676 6.563 1.00 77.00 183 VAL A N 1
ATOM 1526 C CA . VAL A 1 183 ? -20.846 10.063 7.824 1.00 77.00 183 VAL A CA 1
ATOM 1527 C C . VAL A 1 183 ? -20.516 10.941 9.036 1.00 77.00 183 VAL A C 1
ATOM 1529 O O . VAL A 1 183 ? -21.376 11.135 9.890 1.00 77.00 183 VAL A O 1
ATOM 1532 N N . ASN A 1 184 ? -19.310 11.515 9.097 1.00 73.56 184 ASN A N 1
ATOM 1533 C CA . ASN A 1 184 ? -18.933 12.419 10.186 1.00 73.56 184 ASN A CA 1
ATOM 1534 C C . ASN A 1 184 ? -19.807 13.682 10.197 1.00 73.56 184 ASN A C 1
ATOM 1536 O O . ASN A 1 184 ? -20.231 14.126 11.259 1.00 73.56 184 ASN A O 1
ATOM 1540 N N . ILE A 1 185 ? -20.092 14.264 9.026 1.00 64.06 185 ILE A N 1
ATOM 1541 C CA . ILE A 1 185 ? -20.974 15.432 8.903 1.00 64.06 185 ILE A CA 1
ATOM 1542 C C . ILE A 1 185 ? -22.379 15.119 9.441 1.00 64.06 185 ILE A C 1
ATOM 1544 O O . ILE A 1 185 ? -22.936 15.934 10.175 1.00 64.06 185 ILE A O 1
ATOM 1548 N N . ASP A 1 186 ? -22.934 13.948 9.124 1.00 64.50 186 ASP A N 1
ATOM 1549 C CA . ASP A 1 186 ? -24.251 13.536 9.620 1.00 64.50 186 ASP A CA 1
ATOM 1550 C C . ASP A 1 186 ? -24.271 13.350 11.149 1.00 64.50 186 ASP A C 1
ATOM 1552 O O . ASP A 1 186 ? -25.237 13.762 11.793 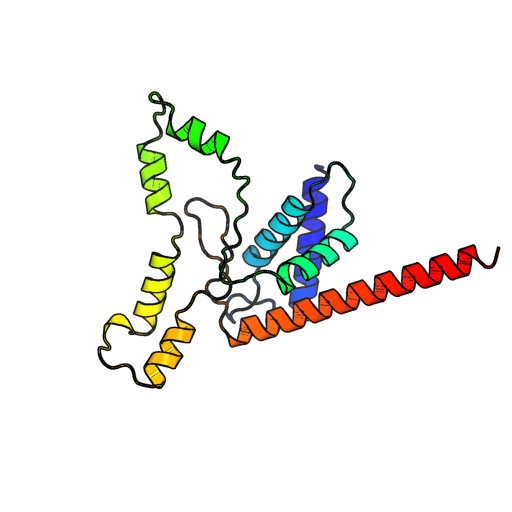1.00 64.50 186 ASP A O 1
ATOM 1556 N N . GLU A 1 187 ? -23.209 12.792 11.747 1.00 63.66 187 GLU A N 1
ATOM 1557 C CA . GLU A 1 187 ? -23.064 12.725 13.213 1.00 63.66 187 GLU A CA 1
ATOM 1558 C C . GLU A 1 187 ? -23.045 14.126 13.845 1.00 63.66 187 GLU A C 1
ATOM 1560 O O . GLU A 1 187 ? -23.785 14.367 14.798 1.00 63.66 187 GLU A O 1
ATOM 1565 N N . TYR A 1 188 ? -22.293 15.078 13.276 1.00 62.12 188 TYR A N 1
ATOM 1566 C CA . TYR A 1 188 ? -22.279 16.466 13.760 1.00 62.12 188 TYR A CA 1
ATOM 1567 C C . TYR A 1 188 ? -23.664 17.125 13.697 1.00 62.12 188 TYR A C 1
ATOM 1569 O O . TYR A 1 188 ? -24.069 17.795 14.645 1.00 62.12 188 TYR A O 1
ATOM 1577 N N . PHE A 1 189 ? -24.414 16.925 12.608 1.00 60.72 189 PHE A N 1
ATOM 1578 C CA . PHE A 1 189 ? -25.769 17.472 12.487 1.00 60.72 189 PHE A CA 1
ATOM 1579 C C . PHE A 1 189 ? -26.762 16.829 13.462 1.00 60.72 189 PHE A C 1
ATOM 1581 O O . PHE A 1 189 ? -27.661 17.514 13.954 1.00 60.72 189 PHE A O 1
ATOM 1588 N N . LEU A 1 190 ? -26.618 15.534 13.751 1.00 59.06 190 LEU A N 1
ATOM 1589 C CA . LEU A 1 190 ? -27.433 14.836 14.748 1.00 59.06 190 LEU A CA 1
ATOM 1590 C C . LEU A 1 190 ? -27.139 15.336 16.167 1.00 59.06 190 LEU A C 1
ATOM 1592 O O . LEU A 1 190 ? -28.081 15.606 16.914 1.00 59.06 190 LEU A O 1
ATOM 1596 N N . ASP A 1 191 ? -25.866 15.515 16.516 1.00 65.56 191 ASP A N 1
ATOM 1597 C CA . ASP A 1 191 ? -25.460 16.045 17.819 1.00 65.56 191 ASP A CA 1
ATOM 1598 C C . ASP A 1 191 ? -25.934 17.494 18.015 1.00 65.56 191 ASP A C 1
ATOM 1600 O O . ASP A 1 191 ? -26.507 17.815 19.058 1.00 65.56 191 ASP A O 1
ATOM 1604 N N . ASP A 1 192 ? -25.785 18.365 17.011 1.00 66.81 192 ASP A N 1
ATOM 1605 C CA . ASP A 1 192 ? -26.302 19.742 17.065 1.00 66.81 192 ASP A CA 1
ATOM 1606 C C . ASP A 1 192 ? -27.834 19.774 17.198 1.00 66.81 192 ASP A C 1
ATOM 1608 O O . ASP A 1 192 ? -28.380 20.561 17.975 1.00 66.81 192 ASP A O 1
ATOM 1612 N N . TYR A 1 193 ? -28.549 18.890 16.493 1.00 64.75 193 TYR A N 1
ATOM 1613 C CA . TYR A 1 193 ? -30.006 18.807 16.595 1.00 64.75 193 TYR A CA 1
ATOM 1614 C C . TYR A 1 193 ? -30.457 18.378 17.996 1.00 64.75 193 TYR A C 1
ATOM 1616 O O . TYR A 1 193 ? -31.364 18.993 18.560 1.00 64.75 193 TYR A O 1
ATOM 1624 N N . LEU A 1 194 ? -29.815 17.366 18.588 1.00 65.38 194 LEU A N 1
ATOM 1625 C CA . LEU A 1 194 ? -30.115 16.889 19.944 1.00 65.38 194 LEU A CA 1
ATOM 1626 C C . LEU A 1 194 ? -29.765 17.934 21.018 1.00 65.38 194 LEU A C 1
ATOM 1628 O O . LEU A 1 194 ? -30.520 18.118 21.974 1.00 65.38 194 LEU A O 1
ATOM 1632 N N . ASN A 1 195 ? -28.671 18.677 20.832 1.00 67.31 195 ASN A N 1
ATOM 1633 C CA . ASN A 1 195 ? -28.236 19.720 21.764 1.00 67.31 195 ASN A CA 1
ATOM 1634 C C . ASN A 1 195 ? -29.074 21.011 21.683 1.00 67.31 195 ASN A C 1
ATOM 1636 O O . ASN A 1 195 ? -29.049 21.814 22.615 1.00 67.31 195 ASN A O 1
ATOM 1640 N N . HIS A 1 196 ? -29.815 21.238 20.594 1.00 63.00 196 HIS A N 1
ATOM 1641 C CA . HIS A 1 196 ? -30.697 22.405 20.420 1.00 63.00 196 HIS A CA 1
ATOM 1642 C C . HIS A 1 196 ? -32.190 22.108 20.617 1.00 63.00 196 HIS A C 1
ATOM 1644 O O . HIS A 1 196 ? -33.006 23.029 20.573 1.00 63.00 196 HIS A O 1
ATOM 1650 N N . SER A 1 197 ? -32.558 20.847 20.851 1.00 54.12 197 SER A N 1
ATOM 1651 C CA . SER A 1 197 ? -33.935 20.421 21.146 1.00 54.12 197 SER A CA 1
ATOM 1652 C C . SER A 1 197 ? -34.176 20.085 22.628 1.00 54.12 197 SER A C 1
ATOM 1654 O O . SER A 1 197 ? -35.212 19.508 22.963 1.00 54.12 197 SER A O 1
ATOM 1656 N N . SER A 1 198 ? -33.247 20.486 23.508 1.00 44.47 198 SER A N 1
ATOM 1657 C CA . SER A 1 198 ? -33.326 20.364 24.975 1.00 44.47 198 SER A CA 1
ATOM 1658 C C . SER A 1 198 ? -33.709 21.677 25.654 1.00 44.47 198 SER A C 1
ATOM 1660 O O . SER A 1 198 ? -33.167 22.727 25.241 1.00 44.47 198 SER A O 1
#